Protein AF-A0A2U2HGK3-F1 (afdb_monomer_lite)

Secondary structure (DSSP, 8-state):
------PPPPPPP---------------------------PEEEEE-TTS-EEEESS-TTTTT--SEEEEE-PPPPPPGGG---------TT---PPPPPS--EEEEEEEE-TT--TTS-HHHHHHHHHHHHHHHHHHSSEEEEEEEE-PPPSS-BTTBEEEEE-GGGTT---TT-TT-S-EEEEETTTEEEEE--TT--THHHHHH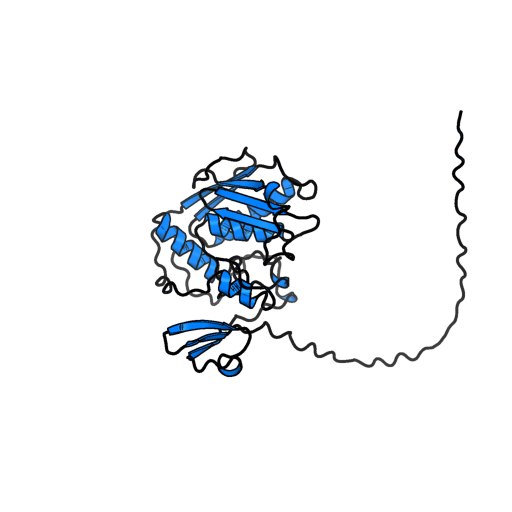HHHHHHTTPPP-TT-TT-TT-TT--GGGTT--PPPHHHHHHHHHHHHHHH------PPPPPS-PPPHHHHHHHH-TTSPPPP-

Organism: NCBI:txid1524097

Foldseek 3Di:
DDDDDDDDDDDDDDDDDDDPDDDDPPPPPPPPPPPPPPPQWKKWFQAPVRDIAIASDFCVVVVGPGDIDTLDDDDDDPPVPPDPDDPDDDDPPDDQWDQFPAAQAAEEAEECPPPDPVQDQVNLLVLLVVLQCQLVVQARHRYHYPYHDHDDQFAASHYAYAYEDAVCQPDDDLLPPPAQWAWAAARTHHIYIGGHPDDPLSSLRSNQNVLRNLVAAAQCSHLLASSHPNPDPVCSVVSHGDPVSRLRSNVSCCVVVVGDIDHPPDPDPPGDDPQSRSCNVCVPGDRDDD

pLDDT: mean 75.27, std 19.52, range [33.97, 98.25]

Radius of gyration: 25.17 Å; chains: 1; bounding box: 46×82×63 Å

Structure (mmCIF, N/CA/C/O backbone):
data_AF-A0A2U2HGK3-F1
#
_entry.id   AF-A0A2U2HGK3-F1
#
loop_
_atom_site.group_PDB
_atom_site.id
_atom_site.type_symbol
_atom_site.label_atom_id
_atom_site.label_alt_id
_atom_site.label_comp_id
_atom_site.label_asym_id
_atom_site.label_entity_id
_atom_site.label_seq_id
_atom_site.pdbx_PDB_ins_code
_atom_site.Cartn_x
_atom_site.Cartn_y
_atom_site.Cartn_z
_atom_site.occupancy
_atom_site.B_iso_or_equiv
_atom_site.auth_seq_id
_atom_site.auth_comp_id
_atom_site.auth_asym_id
_atom_site.auth_atom_id
_atom_site.pdbx_PDB_model_num
ATOM 1 N N . MET A 1 1 ? 16.374 56.191 19.127 1.00 49.19 1 MET A N 1
ATOM 2 C CA . MET A 1 1 ? 16.682 57.109 18.009 1.00 49.19 1 MET A CA 1
ATOM 3 C C . MET A 1 1 ? 17.407 56.316 16.937 1.00 49.19 1 MET A C 1
ATOM 5 O O . MET A 1 1 ? 18.449 55.753 17.231 1.00 49.19 1 MET A O 1
ATOM 9 N N . GLY A 1 2 ? 16.817 56.184 15.751 1.00 43.16 2 GLY A N 1
ATOM 10 C CA . GLY A 1 2 ? 17.372 55.362 14.674 1.00 43.16 2 GLY A CA 1
ATOM 11 C C . GLY A 1 2 ? 16.367 55.171 13.545 1.00 43.16 2 GLY A C 1
ATOM 12 O O . GLY A 1 2 ? 15.879 54.066 13.336 1.00 43.16 2 GLY A O 1
ATOM 13 N N . ASN A 1 3 ? 16.022 56.268 12.866 1.00 43.31 3 ASN A N 1
ATOM 14 C CA . ASN A 1 3 ? 15.174 56.263 11.675 1.00 43.31 3 ASN A CA 1
ATOM 15 C C . ASN A 1 3 ? 15.910 55.568 10.524 1.00 43.31 3 ASN A C 1
ATOM 17 O O . ASN A 1 3 ? 16.976 56.024 10.114 1.00 43.31 3 ASN A O 1
ATOM 21 N N . ARG A 1 4 ? 15.329 54.501 9.965 1.00 54.06 4 ARG A N 1
ATOM 22 C CA . ARG A 1 4 ? 15.720 53.986 8.648 1.00 54.06 4 ARG A CA 1
ATOM 23 C C . ARG A 1 4 ? 14.606 54.286 7.657 1.00 54.06 4 ARG A C 1
ATOM 25 O O . ARG A 1 4 ? 13.522 53.715 7.726 1.00 54.06 4 ARG A O 1
ATOM 32 N N . HIS A 1 5 ? 14.903 55.226 6.766 1.00 47.97 5 HIS A N 1
ATOM 33 C CA . HIS A 1 5 ? 14.120 55.540 5.582 1.00 47.97 5 HIS A CA 1
ATOM 34 C C . HIS A 1 5 ? 14.097 54.332 4.640 1.00 47.97 5 HIS A C 1
ATOM 36 O O . HIS A 1 5 ? 15.148 53.861 4.214 1.00 47.97 5 HIS A O 1
ATOM 42 N N . PHE A 1 6 ? 12.899 53.859 4.302 1.00 54.19 6 PHE A N 1
ATOM 43 C CA . PHE A 1 6 ? 12.672 52.973 3.164 1.00 54.19 6 PHE A CA 1
ATOM 44 C C . PHE A 1 6 ? 12.263 53.834 1.968 1.00 54.19 6 PHE A C 1
ATOM 46 O O . PHE A 1 6 ? 11.203 54.461 1.964 1.00 54.19 6 PHE A O 1
ATOM 53 N N . THR A 1 7 ? 13.134 53.896 0.968 1.00 57.22 7 THR A N 1
ATOM 54 C CA . THR A 1 7 ? 12.870 54.489 -0.341 1.00 57.22 7 THR A CA 1
ATOM 55 C C . THR A 1 7 ? 12.001 53.541 -1.170 1.00 57.22 7 THR A C 1
ATOM 57 O O . THR A 1 7 ? 12.308 52.360 -1.325 1.00 57.22 7 THR A O 1
ATOM 60 N N . ARG A 1 8 ? 10.886 54.065 -1.693 1.00 49.69 8 ARG A N 1
ATOM 61 C CA . ARG A 1 8 ? 10.038 53.402 -2.695 1.00 49.69 8 ARG A CA 1
ATOM 62 C C . ARG A 1 8 ? 10.774 53.332 -4.040 1.00 49.69 8 ARG A C 1
ATOM 64 O O . ARG A 1 8 ? 11.355 54.345 -4.428 1.00 49.69 8 ARG A O 1
ATOM 71 N N . PRO A 1 9 ? 10.692 52.227 -4.796 1.00 58.38 9 PRO A N 1
ATOM 72 C CA . PRO A 1 9 ? 11.023 52.257 -6.213 1.00 58.38 9 PRO A CA 1
ATOM 73 C C . PRO A 1 9 ? 9.863 52.842 -7.036 1.00 58.38 9 PRO A C 1
ATOM 75 O O . PRO A 1 9 ? 8.688 52.580 -6.767 1.00 58.38 9 PRO A O 1
ATOM 78 N N . ASN A 1 10 ? 10.230 53.656 -8.029 1.00 52.69 10 ASN A N 1
ATOM 79 C CA . ASN A 1 10 ? 9.345 54.238 -9.035 1.00 52.69 10 ASN A CA 1
ATOM 80 C C . ASN A 1 10 ? 8.793 53.169 -10.000 1.00 52.69 10 ASN A C 1
ATOM 82 O O . ASN A 1 10 ? 9.473 52.173 -10.259 1.00 52.69 10 ASN A O 1
ATOM 86 N N . PRO A 1 11 ? 7.593 53.392 -10.566 1.00 55.41 11 PRO A N 1
ATOM 87 C CA . PRO A 1 11 ? 7.017 52.541 -11.600 1.00 55.41 11 PRO A CA 1
ATOM 88 C C . PRO A 1 11 ? 7.776 52.727 -12.921 1.00 55.41 11 PRO A C 1
ATOM 90 O O . PRO A 1 11 ? 7.939 53.853 -13.387 1.00 55.41 11 PRO A O 1
ATOM 93 N N . MET A 1 12 ? 8.240 51.629 -13.521 1.00 46.94 12 MET A N 1
ATOM 94 C CA . MET A 1 12 ? 8.720 51.648 -14.902 1.00 46.94 12 MET A CA 1
ATOM 95 C C . MET A 1 12 ? 7.534 51.786 -15.858 1.00 46.94 12 MET A C 1
ATOM 97 O O . MET A 1 12 ? 6.537 51.070 -15.747 1.00 46.94 12 MET A O 1
ATOM 101 N N . GLU A 1 13 ? 7.688 52.746 -16.762 1.00 49.66 13 GLU A N 1
ATOM 102 C CA . GLU A 1 13 ? 6.802 53.113 -17.856 1.00 49.66 13 GLU A CA 1
ATOM 103 C C . GLU A 1 13 ? 6.454 51.924 -18.761 1.00 49.66 13 GLU A C 1
ATOM 105 O O . GLU A 1 13 ? 7.312 51.142 -19.173 1.00 49.66 13 GLU A O 1
ATOM 110 N N . LEU A 1 14 ? 5.166 51.828 -19.098 1.00 45.53 14 LEU A N 1
ATOM 111 C CA . LEU A 1 14 ? 4.659 51.010 -20.191 1.00 45.53 14 LEU A CA 1
ATOM 112 C C . LEU A 1 14 ? 4.859 51.786 -21.500 1.00 45.53 14 LEU A C 1
ATOM 114 O O . LEU A 1 14 ? 4.106 52.714 -21.795 1.00 45.53 14 LEU A O 1
ATOM 118 N N . SER A 1 15 ? 5.842 51.382 -22.298 1.00 47.03 15 SER A N 1
ATOM 119 C CA . SER A 1 15 ? 5.978 51.831 -23.684 1.00 47.03 15 SER A CA 1
ATOM 120 C C . SER A 1 15 ? 5.118 50.952 -24.591 1.00 47.03 15 SER A C 1
ATOM 122 O O . SER A 1 15 ? 5.433 49.792 -24.854 1.00 47.03 15 SER A O 1
ATOM 124 N N . THR A 1 16 ? 4.008 51.514 -25.057 1.00 49.31 16 THR A N 1
ATOM 125 C CA . THR A 1 16 ? 3.200 51.023 -26.176 1.00 49.31 16 THR A CA 1
ATOM 126 C C . THR A 1 16 ? 3.888 51.343 -27.499 1.00 49.31 16 THR A C 1
ATOM 128 O O . THR A 1 16 ? 3.901 52.498 -27.911 1.00 49.31 16 THR A O 1
ATOM 131 N N . GLU A 1 17 ? 4.381 50.324 -28.197 1.00 51.44 17 GLU A N 1
ATOM 132 C CA . GLU A 1 17 ? 4.733 50.404 -29.618 1.00 51.44 17 GLU A CA 1
ATOM 133 C C . GLU A 1 17 ? 3.925 49.336 -30.367 1.00 51.44 17 GLU A C 1
ATOM 135 O O . GLU A 1 17 ? 4.184 48.133 -30.281 1.00 51.44 17 GLU A O 1
ATOM 140 N N . LEU A 1 18 ? 2.887 49.802 -31.070 1.00 49.62 18 LEU A N 1
ATOM 141 C CA . LEU A 1 18 ? 2.198 49.056 -32.115 1.00 49.62 18 LEU A CA 1
ATOM 142 C C . LEU A 1 18 ? 3.154 48.895 -33.301 1.00 49.62 18 LEU A C 1
ATOM 144 O O . LEU A 1 18 ? 3.484 49.874 -33.965 1.00 49.62 18 LEU A O 1
ATOM 148 N N . SER A 1 19 ? 3.508 47.658 -33.640 1.00 46.41 19 SER A N 1
ATOM 149 C CA . SER A 1 19 ? 4.052 47.340 -34.960 1.00 46.41 19 SER A CA 1
ATOM 150 C C . SER A 1 19 ? 3.212 46.252 -35.615 1.00 46.41 19 SER A C 1
ATOM 152 O O . SER A 1 19 ? 3.277 45.068 -35.279 1.00 46.41 19 SER A O 1
ATOM 154 N N . SER A 1 20 ? 2.378 46.701 -36.549 1.00 52.41 20 SER A N 1
ATOM 155 C CA . SER A 1 20 ? 1.578 45.893 -37.460 1.00 52.41 20 SER A CA 1
ATOM 156 C C . SER A 1 20 ? 2.494 45.203 -38.472 1.00 52.41 20 SER A C 1
ATOM 158 O O . SER A 1 20 ? 2.757 45.721 -39.553 1.00 52.41 20 SER A O 1
ATOM 160 N N . GLY A 1 21 ? 2.995 44.024 -38.108 1.00 42.72 21 GLY A N 1
ATOM 161 C CA . GLY A 1 21 ? 3.740 43.132 -38.992 1.00 42.72 21 GLY A CA 1
ATOM 162 C C . GLY A 1 21 ? 2.887 41.933 -39.389 1.00 42.72 21 GLY A C 1
ATOM 163 O O . GLY A 1 21 ? 2.780 40.968 -38.637 1.00 42.72 21 GLY A O 1
ATOM 164 N N . LEU A 1 22 ? 2.294 41.995 -40.580 1.00 50.34 22 LEU A N 1
ATOM 165 C CA . LEU A 1 22 ? 1.589 40.896 -41.234 1.00 50.34 22 LEU A CA 1
ATOM 166 C C . LEU A 1 22 ? 2.555 39.703 -41.402 1.00 50.34 22 LEU A C 1
ATOM 168 O O . LEU A 1 22 ? 3.387 39.689 -42.308 1.00 50.34 22 LEU A O 1
ATOM 172 N N . ARG A 1 23 ? 2.490 38.708 -40.511 1.00 43.91 23 ARG A N 1
ATOM 173 C CA . ARG A 1 23 ? 3.210 37.436 -40.665 1.00 43.91 23 ARG A CA 1
ATOM 174 C C . ARG A 1 23 ? 2.236 36.377 -41.159 1.00 43.91 23 ARG A C 1
ATOM 176 O O . ARG A 1 23 ? 1.338 35.961 -40.434 1.00 43.91 23 ARG A O 1
ATOM 183 N N . LEU A 1 24 ? 2.445 35.942 -42.401 1.00 43.19 24 LEU A N 1
ATOM 184 C CA . LEU A 1 24 ? 1.905 34.698 -42.937 1.00 43.19 24 LEU A CA 1
ATOM 185 C C . LEU A 1 24 ? 2.354 33.554 -42.011 1.00 43.19 24 LEU A C 1
ATOM 187 O O . LEU A 1 24 ? 3.511 33.136 -42.044 1.00 43.19 24 LEU A O 1
ATOM 191 N N . VAL A 1 25 ? 1.461 33.067 -41.151 1.00 44.22 25 VAL A N 1
ATOM 192 C CA . VAL A 1 25 ? 1.688 31.827 -40.405 1.00 44.22 25 VAL A CA 1
ATOM 193 C C . VAL A 1 25 ? 1.257 30.691 -41.319 1.00 44.22 25 VAL A C 1
ATOM 195 O O . VAL A 1 25 ? 0.076 30.364 -41.421 1.00 44.22 25 VAL A O 1
ATOM 198 N N . ALA A 1 26 ? 2.223 30.104 -42.020 1.00 47.34 26 ALA A N 1
ATOM 199 C CA . ALA A 1 26 ? 2.042 28.794 -42.619 1.00 47.34 26 ALA A CA 1
ATOM 200 C C . ALA A 1 26 ? 1.801 27.798 -41.476 1.00 47.34 26 ALA A C 1
ATOM 202 O O . ALA A 1 26 ? 2.727 27.448 -40.742 1.00 47.34 26 ALA A O 1
ATOM 203 N N . LEU A 1 27 ? 0.545 27.375 -41.301 1.00 43.25 27 LEU A N 1
ATOM 204 C CA . LEU A 1 27 ? 0.172 26.246 -40.453 1.00 43.25 27 LEU A CA 1
ATOM 205 C C . LEU A 1 27 ? 0.793 24.977 -41.059 1.00 43.25 27 LEU A C 1
ATOM 207 O O . LEU A 1 27 ? 0.168 24.236 -41.812 1.00 43.25 27 LEU A O 1
ATOM 211 N N . SER A 1 28 ? 2.061 24.736 -40.743 1.00 48.88 28 SER A N 1
ATOM 212 C CA . SER A 1 28 ? 2.642 23.407 -40.859 1.00 48.88 28 SER A CA 1
ATOM 213 C C . SER A 1 28 ? 2.035 22.592 -39.728 1.00 48.88 28 SER A C 1
ATOM 215 O O . SER A 1 28 ? 2.474 22.683 -38.582 1.00 48.88 28 SER A O 1
ATOM 217 N N . ALA A 1 29 ? 0.971 21.850 -40.033 1.00 46.53 29 ALA A N 1
ATOM 218 C CA . ALA A 1 29 ? 0.470 20.796 -39.168 1.00 46.53 29 ALA A CA 1
ATOM 219 C C . ALA A 1 29 ? 1.562 19.720 -39.072 1.00 46.53 29 ALA A C 1
ATOM 221 O O . ALA A 1 29 ? 1.576 18.748 -39.823 1.00 46.53 29 ALA A O 1
ATOM 222 N N . ALA A 1 30 ? 2.528 19.936 -38.178 1.00 44.56 30 ALA A N 1
ATOM 223 C CA . ALA A 1 30 ? 3.436 18.900 -37.738 1.00 44.56 30 ALA A CA 1
ATOM 224 C C . ALA A 1 30 ? 2.574 17.876 -37.002 1.00 44.56 30 ALA A C 1
ATOM 226 O O . ALA A 1 30 ? 2.217 18.051 -35.837 1.00 44.56 30 ALA A O 1
ATOM 227 N N . LEU A 1 31 ? 2.183 16.832 -37.728 1.00 41.91 31 LEU A N 1
ATOM 228 C CA . LEU A 1 31 ? 1.649 15.613 -37.160 1.00 41.91 31 LEU A CA 1
ATOM 229 C C . LEU A 1 31 ? 2.779 15.009 -36.317 1.00 41.91 31 LEU A C 1
ATOM 231 O O . LEU A 1 31 ? 3.572 14.200 -36.793 1.00 41.91 31 LEU A O 1
ATOM 235 N N . VAL A 1 32 ? 2.901 15.468 -35.072 1.00 42.47 32 VAL A N 1
ATOM 236 C CA . VAL A 1 32 ? 3.703 14.799 -34.056 1.00 42.47 32 VAL A CA 1
ATOM 237 C C . VAL A 1 32 ? 2.971 13.495 -33.792 1.00 42.47 32 VAL A C 1
ATOM 239 O O . VAL A 1 32 ? 2.048 13.425 -32.981 1.00 42.47 32 VAL A O 1
ATOM 242 N N . ILE A 1 33 ? 3.348 12.462 -34.543 1.00 40.12 33 ILE A N 1
ATOM 243 C CA . ILE A 1 33 ? 3.089 11.082 -34.169 1.00 40.12 33 ILE A CA 1
ATOM 244 C C . ILE A 1 33 ? 3.897 10.894 -32.889 1.00 40.12 33 ILE A C 1
ATOM 246 O O . ILE A 1 33 ? 5.073 10.538 -32.919 1.00 40.12 33 ILE A O 1
ATOM 250 N N . ALA A 1 34 ? 3.288 11.234 -31.754 1.00 36.16 34 ALA A N 1
ATOM 251 C CA . ALA A 1 34 ? 3.759 10.779 -30.468 1.00 36.16 34 ALA A CA 1
ATOM 252 C C . ALA A 1 34 ? 3.679 9.258 -30.550 1.00 36.16 34 ALA A C 1
ATOM 254 O O . ALA A 1 34 ? 2.593 8.682 -30.462 1.00 36.16 34 ALA A O 1
ATOM 255 N N . ALA A 1 35 ? 4.819 8.618 -30.825 1.00 37.72 35 ALA A N 1
ATOM 256 C CA . ALA A 1 35 ? 4.943 7.189 -30.641 1.00 37.72 35 ALA A CA 1
ATOM 257 C C . ALA A 1 35 ? 4.451 6.933 -29.211 1.00 37.72 35 ALA A C 1
ATOM 259 O O . ALA A 1 35 ? 4.980 7.567 -28.290 1.00 37.72 35 ALA A O 1
ATOM 260 N N . PRO A 1 36 ? 3.393 6.127 -29.012 1.00 41.00 36 PRO A N 1
ATOM 261 C CA . PRO A 1 36 ? 2.961 5.789 -27.671 1.00 41.00 36 PRO A CA 1
ATOM 262 C C . PRO A 1 36 ? 4.198 5.233 -26.982 1.00 41.00 36 PRO A C 1
ATOM 264 O O . PRO A 1 36 ? 4.763 4.249 -27.458 1.00 41.00 36 PRO A O 1
ATOM 267 N N . GLY A 1 37 ? 4.679 5.937 -25.952 1.00 37.66 37 GLY A N 1
ATOM 268 C CA . GLY A 1 37 ? 5.843 5.510 -25.192 1.00 37.66 37 GLY A CA 1
ATOM 269 C C . GLY A 1 37 ? 5.598 4.062 -24.817 1.00 37.66 37 GLY A C 1
ATOM 270 O O . GLY A 1 37 ? 4.612 3.773 -24.135 1.00 37.66 37 GLY A O 1
ATOM 271 N N . ALA A 1 38 ? 6.400 3.158 -25.382 1.00 47.22 38 ALA A N 1
ATOM 272 C CA . ALA A 1 38 ? 6.235 1.737 -25.169 1.00 47.22 38 ALA A CA 1
ATOM 273 C C . ALA A 1 38 ? 6.319 1.531 -23.660 1.00 47.22 38 ALA A C 1
ATOM 275 O O . ALA A 1 38 ? 7.372 1.751 -23.062 1.00 47.22 38 ALA A O 1
ATOM 276 N N . ALA A 1 39 ? 5.186 1.213 -23.030 1.00 53.41 39 ALA A N 1
ATOM 277 C CA . ALA A 1 39 ? 5.172 0.813 -21.638 1.00 53.41 39 ALA A CA 1
ATOM 278 C C . ALA A 1 39 ? 6.142 -0.364 -21.552 1.00 53.41 39 ALA A C 1
ATOM 280 O O . ALA A 1 39 ? 5.865 -1.401 -22.147 1.00 53.41 39 ALA A O 1
ATOM 281 N N . GLY A 1 40 ? 7.313 -0.142 -20.943 1.00 59.62 40 GLY A N 1
ATOM 282 C CA . GLY A 1 40 ? 8.440 -1.063 -21.068 1.00 59.62 40 GLY A CA 1
ATOM 283 C C . GLY A 1 40 ? 8.003 -2.480 -20.719 1.00 59.62 40 GLY A C 1
ATOM 284 O O . GLY A 1 40 ? 7.585 -2.728 -19.582 1.00 59.62 40 GLY A O 1
ATOM 285 N N . GLU A 1 41 ? 8.043 -3.370 -21.711 1.00 70.00 41 GLU A N 1
ATOM 286 C CA . GLU A 1 41 ? 7.726 -4.781 -21.533 1.00 70.00 41 GLU A CA 1
ATOM 287 C C . GLU A 1 41 ? 8.751 -5.389 -20.574 1.00 70.00 41 GLU A C 1
ATOM 289 O O . GLU A 1 41 ? 9.956 -5.156 -20.697 1.00 70.00 41 GLU A O 1
ATOM 294 N N . LEU A 1 42 ? 8.262 -6.137 -19.585 1.00 76.12 42 LEU A N 1
ATOM 295 C CA . LEU A 1 42 ? 9.107 -6.862 -18.649 1.00 76.12 42 LEU A CA 1
ATOM 296 C C . LEU A 1 42 ? 9.133 -8.326 -19.076 1.00 76.12 42 LEU A C 1
ATOM 298 O O . LEU A 1 42 ? 8.098 -8.992 -19.160 1.00 76.12 42 LEU A O 1
ATOM 302 N N . PHE A 1 43 ? 10.326 -8.833 -19.332 1.00 79.44 43 PHE A N 1
ATOM 303 C CA . PHE A 1 43 ? 10.562 -10.204 -19.747 1.00 79.44 43 PHE A CA 1
ATOM 304 C C . PHE A 1 43 ? 10.995 -11.024 -18.544 1.00 79.44 43 PHE A C 1
ATOM 306 O O . PHE A 1 43 ? 11.909 -10.642 -17.812 1.00 79.44 43 PHE A O 1
ATOM 313 N N . ARG A 1 44 ? 10.342 -12.169 -18.344 1.00 82.31 44 ARG A N 1
ATOM 314 C CA . ARG A 1 44 ? 10.760 -13.187 -17.383 1.00 82.31 44 ARG A CA 1
ATOM 315 C C . ARG A 1 44 ? 11.514 -14.279 -18.130 1.00 82.31 44 ARG A C 1
ATOM 317 O O . ARG A 1 44 ? 10.933 -14.964 -18.970 1.00 82.31 44 ARG A O 1
ATOM 324 N N . CYS A 1 45 ? 12.781 -14.453 -17.787 1.00 82.62 45 CYS A N 1
ATOM 325 C CA . CYS A 1 45 ? 13.684 -15.428 -18.382 1.00 82.62 45 CYS A CA 1
ATOM 326 C C . CYS A 1 45 ? 13.923 -16.566 -17.401 1.00 82.62 45 CYS A C 1
ATOM 328 O O . CYS A 1 45 ? 14.329 -16.324 -16.268 1.00 82.62 45 CYS A O 1
ATOM 330 N N . VAL A 1 46 ? 13.669 -17.803 -17.822 1.00 82.25 46 VAL A N 1
ATOM 331 C CA . VAL A 1 46 ? 13.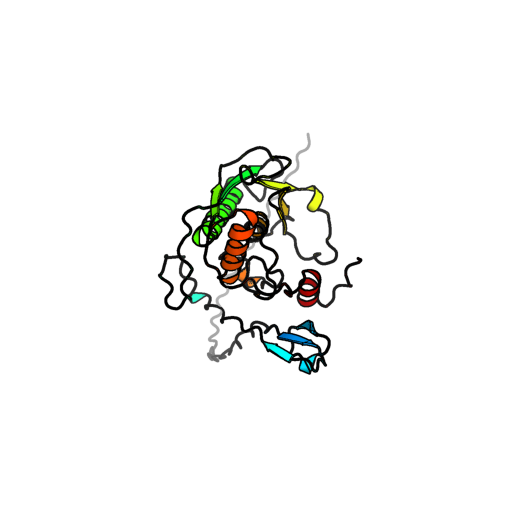972 -19.001 -17.029 1.00 82.25 46 VAL A CA 1
ATOM 332 C C . VAL A 1 46 ? 15.176 -19.702 -17.640 1.00 82.25 46 VAL A C 1
ATOM 334 O O . VAL A 1 46 ? 15.056 -20.306 -18.707 1.00 82.25 46 VAL A O 1
ATOM 337 N N . GLU A 1 47 ? 16.322 -19.606 -16.976 1.00 81.81 47 GLU A N 1
ATOM 338 C CA . GLU A 1 47 ? 17.563 -20.289 -17.346 1.00 81.81 47 GLU A CA 1
ATOM 339 C C . GLU A 1 47 ? 17.412 -21.824 -17.228 1.00 81.81 47 GLU A C 1
ATOM 341 O O . GLU A 1 47 ? 16.462 -22.340 -16.630 1.00 81.81 47 GLU A O 1
ATOM 346 N N . ALA A 1 48 ? 18.338 -22.581 -17.829 1.00 80.31 48 ALA A N 1
ATOM 347 C CA . ALA A 1 48 ? 18.261 -24.046 -17.898 1.00 80.31 48 ALA A CA 1
ATOM 348 C C . ALA A 1 48 ? 18.340 -24.740 -16.521 1.00 80.31 48 ALA A C 1
ATOM 350 O O . ALA A 1 48 ? 17.783 -25.821 -16.344 1.00 80.31 48 ALA A O 1
ATOM 351 N N . ASP A 1 49 ? 18.980 -24.103 -15.539 1.00 78.88 49 ASP A N 1
ATOM 352 C CA . ASP A 1 49 ? 19.045 -24.538 -14.136 1.00 78.88 49 ASP A CA 1
ATOM 353 C C . ASP A 1 49 ? 17.763 -24.204 -13.339 1.00 78.88 49 ASP A C 1
ATOM 355 O O . ASP A 1 49 ? 17.641 -24.508 -12.150 1.00 78.88 49 ASP A O 1
ATOM 359 N N . GLY A 1 50 ? 16.778 -23.577 -13.991 1.00 75.12 50 GLY A N 1
ATOM 360 C CA . GLY A 1 50 ? 15.526 -23.140 -13.390 1.00 75.12 50 GLY A CA 1
ATOM 361 C C . GLY A 1 50 ? 15.620 -21.814 -12.633 1.00 75.12 50 GLY A C 1
ATOM 362 O O . GLY A 1 50 ? 14.635 -21.435 -11.983 1.00 75.12 50 GLY A O 1
ATOM 363 N N . LYS A 1 51 ? 16.756 -21.110 -12.695 1.00 77.88 51 LYS A N 1
ATOM 364 C CA . LYS A 1 51 ? 16.904 -19.741 -12.198 1.00 77.88 51 LYS A CA 1
ATOM 365 C C . LYS A 1 51 ? 16.056 -18.793 -13.039 1.00 77.88 51 LYS A C 1
ATOM 367 O O . LYS A 1 51 ? 15.928 -18.944 -14.251 1.00 77.88 51 LYS A O 1
ATOM 372 N N . VAL A 1 52 ? 15.432 -17.827 -12.374 1.00 77.06 52 VAL A N 1
ATOM 373 C CA . VAL A 1 52 ? 14.559 -16.840 -13.012 1.00 77.06 52 VAL A CA 1
ATOM 374 C C . VAL A 1 52 ? 15.250 -15.488 -12.951 1.00 77.06 52 VAL A C 1
ATOM 376 O O . VAL A 1 52 ? 15.675 -15.080 -11.876 1.00 77.06 52 VAL A O 1
ATOM 379 N N . THR A 1 53 ? 15.345 -14.792 -14.078 1.00 78.44 53 THR A N 1
ATOM 380 C CA . THR A 1 53 ? 15.782 -13.392 -14.143 1.00 78.44 53 THR A CA 1
ATOM 381 C C . THR A 1 53 ? 14.712 -12.552 -14.826 1.00 78.44 53 THR A C 1
ATOM 383 O O . THR A 1 53 ? 13.955 -13.057 -15.656 1.00 78.44 53 THR A O 1
ATOM 386 N N . TYR A 1 54 ? 14.662 -11.263 -14.510 1.00 79.75 54 TYR A N 1
ATOM 387 C CA . TYR A 1 54 ? 13.720 -10.324 -15.113 1.00 79.75 54 TYR A CA 1
ATOM 388 C C . TYR A 1 54 ? 14.482 -9.188 -15.793 1.00 79.75 54 TYR A C 1
ATOM 390 O O . TYR A 1 54 ? 15.524 -8.765 -15.294 1.00 79.75 54 TYR A O 1
ATOM 398 N N . SER A 1 55 ? 13.985 -8.718 -16.934 1.00 77.56 55 SER A N 1
ATOM 399 C CA . SER A 1 55 ? 14.670 -7.715 -17.752 1.00 77.56 55 SER A CA 1
ATOM 400 C C . SER A 1 55 ? 13.690 -6.849 -18.532 1.00 77.56 55 SER A C 1
ATOM 402 O O . SER A 1 55 ? 12.631 -7.320 -18.932 1.00 77.56 55 SER A O 1
ATOM 404 N N . ASN A 1 56 ? 14.070 -5.598 -18.798 1.00 76.69 56 ASN A N 1
ATOM 405 C CA . ASN A 1 56 ? 13.351 -4.699 -19.713 1.00 76.69 56 ASN A CA 1
ATOM 406 C C . ASN A 1 56 ? 13.726 -4.949 -21.191 1.00 76.69 56 ASN A C 1
ATOM 408 O O . ASN A 1 56 ? 13.426 -4.147 -22.072 1.00 76.69 56 ASN A O 1
ATOM 412 N N . SER A 1 57 ? 14.457 -6.026 -21.468 1.00 79.75 57 SER A N 1
ATOM 413 C CA . SER A 1 57 ? 14.840 -6.488 -22.801 1.00 79.75 57 SER A CA 1
ATOM 414 C C . SER A 1 57 ? 14.602 -7.990 -22.895 1.00 79.75 57 SER A C 1
ATOM 416 O O . SER A 1 57 ? 14.636 -8.679 -21.871 1.00 79.75 57 SER A O 1
ATOM 418 N N . THR A 1 58 ? 14.377 -8.495 -24.108 1.00 83.56 58 THR A N 1
ATOM 419 C CA . THR A 1 58 ? 14.157 -9.928 -24.351 1.00 83.56 58 THR A CA 1
ATOM 420 C C . THR A 1 58 ? 15.286 -10.768 -23.754 1.00 83.56 58 THR A C 1
ATOM 422 O O . THR A 1 58 ? 16.436 -10.327 -23.652 1.00 83.56 58 THR A O 1
ATOM 425 N N . CYS A 1 59 ? 14.975 -12.002 -23.371 1.00 83.88 59 CYS A N 1
ATOM 426 C CA . CYS A 1 59 ? 15.939 -12.945 -22.816 1.00 83.88 59 CYS A CA 1
ATOM 427 C C . CYS A 1 59 ? 17.106 -13.160 -23.779 1.00 83.88 59 CYS A C 1
ATOM 429 O O . CYS A 1 59 ? 18.261 -13.166 -23.359 1.00 83.88 59 CYS A O 1
ATOM 431 N N . SER A 1 60 ? 16.820 -13.214 -25.082 1.00 82.31 60 SER A N 1
ATOM 432 C CA . SER A 1 60 ? 17.848 -13.307 -26.118 1.00 82.31 60 SER A CA 1
ATOM 433 C C . SER A 1 60 ? 18.757 -12.074 -26.170 1.00 82.31 60 SER A C 1
ATOM 435 O O . SER A 1 60 ? 19.964 -12.229 -26.337 1.00 82.31 60 SER A O 1
ATOM 437 N N . ALA A 1 61 ? 18.219 -10.862 -25.987 1.00 82.44 61 ALA A N 1
ATOM 438 C CA . ALA A 1 61 ? 19.005 -9.625 -26.026 1.00 82.44 61 ALA A CA 1
ATOM 439 C C . ALA A 1 61 ? 19.992 -9.500 -24.854 1.00 82.44 61 ALA A C 1
ATOM 441 O O . ALA A 1 61 ? 21.045 -8.888 -25.006 1.00 82.44 61 ALA A O 1
ATOM 442 N N . ILE A 1 62 ? 19.686 -10.113 -23.708 1.00 76.69 62 ILE A N 1
ATOM 443 C CA . ILE A 1 62 ? 20.588 -10.165 -22.545 1.00 76.69 62 ILE A CA 1
ATOM 444 C C . ILE A 1 62 ? 21.467 -11.426 -22.517 1.00 76.69 62 ILE A C 1
ATOM 446 O O . ILE A 1 62 ? 22.081 -11.724 -21.496 1.00 76.69 62 ILE A O 1
ATOM 450 N N . GLY A 1 63 ? 21.520 -12.188 -23.616 1.00 77.00 63 GLY A N 1
ATOM 451 C CA . GLY A 1 63 ? 22.341 -13.398 -23.729 1.00 77.00 63 GLY A CA 1
ATOM 452 C C . GLY A 1 63 ? 21.805 -14.620 -22.973 1.00 77.00 63 GLY A C 1
ATOM 453 O O . GLY A 1 63 ? 22.511 -15.618 -22.851 1.00 77.00 63 GLY A O 1
ATOM 454 N N . ASN A 1 64 ? 20.560 -14.582 -22.491 1.00 74.31 64 ASN A N 1
ATOM 455 C CA . ASN A 1 64 ? 19.913 -15.718 -21.845 1.00 74.31 64 ASN A CA 1
ATOM 456 C C . ASN A 1 64 ? 19.233 -16.621 -22.884 1.00 74.31 64 ASN A C 1
ATOM 458 O O . ASN A 1 64 ? 18.225 -16.255 -23.486 1.00 74.31 64 ASN A O 1
ATOM 462 N N . ALA A 1 65 ? 19.719 -17.858 -23.018 1.00 69.44 65 ALA A N 1
ATOM 463 C CA . ALA A 1 65 ? 19.101 -18.906 -23.845 1.00 69.44 65 ALA A CA 1
ATOM 464 C C . ALA A 1 65 ? 17.874 -19.580 -23.182 1.00 69.44 65 ALA A C 1
ATOM 466 O O . ALA A 1 65 ? 17.459 -20.671 -23.575 1.00 69.44 65 ALA A O 1
ATOM 467 N N . GLY A 1 66 ? 17.332 -18.971 -22.126 1.00 70.12 66 GLY A N 1
ATOM 468 C CA . GLY A 1 66 ? 16.252 -19.525 -21.317 1.00 70.12 66 GLY A CA 1
ATOM 469 C C . GLY A 1 66 ? 14.871 -19.455 -21.973 1.00 70.12 66 GLY A C 1
ATOM 470 O O . GLY A 1 66 ? 14.680 -18.825 -23.011 1.00 70.12 66 GLY A O 1
ATOM 471 N N . LYS A 1 67 ? 13.870 -20.068 -21.326 1.00 72.44 67 LYS A N 1
ATOM 472 C CA . LYS A 1 67 ? 12.465 -19.873 -21.717 1.00 72.44 67 LYS A CA 1
ATOM 473 C C . LYS A 1 67 ? 12.061 -18.434 -21.414 1.00 72.44 67 LYS A C 1
ATOM 475 O O . LYS A 1 67 ? 12.135 -18.004 -20.262 1.00 72.44 67 LYS A O 1
ATOM 480 N N . GLU A 1 68 ? 11.616 -17.725 -22.441 1.00 79.50 68 GLU A N 1
ATOM 481 C CA . GLU A 1 68 ? 11.082 -16.375 -22.336 1.00 79.50 68 GLU A CA 1
ATOM 482 C C . GLU A 1 68 ? 9.568 -16.417 -22.135 1.00 79.50 68 GLU A C 1
ATOM 484 O O . GLU A 1 68 ? 8.841 -17.131 -22.827 1.00 79.50 68 GLU A O 1
ATOM 489 N N . SER A 1 69 ? 9.088 -15.623 -21.188 1.00 70.12 69 SER A N 1
ATOM 490 C CA . SER A 1 69 ? 7.683 -15.250 -21.104 1.00 70.12 69 SER A CA 1
ATOM 491 C C . SER A 1 69 ? 7.607 -13.739 -20.953 1.00 70.12 69 SER A C 1
ATOM 493 O O . SER A 1 69 ? 8.037 -13.207 -19.925 1.00 70.12 69 SER A O 1
ATOM 495 N N . ALA A 1 70 ? 7.074 -13.059 -21.969 1.00 64.69 70 ALA A N 1
ATOM 496 C CA . ALA A 1 70 ? 6.693 -11.662 -21.845 1.00 64.69 70 ALA A CA 1
ATOM 497 C C . ALA A 1 70 ? 5.594 -11.563 -20.784 1.00 64.69 70 ALA A C 1
ATOM 499 O O . ALA A 1 70 ? 4.577 -12.264 -20.855 1.00 64.69 70 ALA A O 1
ATOM 500 N N . ILE A 1 71 ? 5.802 -10.718 -19.778 1.00 63.75 71 ILE A N 1
ATOM 501 C CA . ILE A 1 71 ? 4.755 -10.413 -18.815 1.00 63.75 71 ILE A CA 1
ATOM 502 C C . ILE A 1 71 ? 3.847 -9.400 -19.503 1.00 63.75 71 ILE A C 1
ATOM 504 O O . ILE A 1 71 ? 4.092 -8.197 -19.480 1.00 63.75 71 ILE A O 1
ATOM 508 N N . ALA A 1 72 ? 2.836 -9.916 -20.204 1.00 49.00 72 ALA A N 1
ATOM 509 C CA . ALA A 1 72 ? 1.874 -9.092 -20.912 1.00 49.00 72 ALA A CA 1
ATOM 510 C C . ALA A 1 72 ? 1.085 -8.255 -19.901 1.00 49.00 72 ALA A C 1
ATOM 512 O O . ALA A 1 72 ? 0.262 -8.768 -19.138 1.00 49.00 72 ALA A O 1
ATOM 513 N N . TYR A 1 73 ? 1.332 -6.951 -19.913 1.00 51.31 73 TYR A N 1
ATOM 514 C CA . TYR A 1 73 ? 0.523 -5.997 -19.177 1.00 51.31 73 TYR A CA 1
ATOM 515 C C . TYR A 1 73 ? -0.717 -5.673 -20.012 1.00 51.31 73 TYR A C 1
ATOM 517 O O . TYR A 1 73 ? -0.578 -5.381 -21.203 1.00 51.31 73 TYR A O 1
ATOM 525 N N . PRO A 1 74 ? -1.935 -5.660 -19.437 1.00 45.78 74 PRO A N 1
ATOM 526 C CA . PRO A 1 74 ? -3.054 -5.040 -20.139 1.00 45.78 74 PRO A CA 1
ATOM 527 C C . PRO A 1 74 ? -2.639 -3.608 -20.501 1.00 45.78 74 PRO A C 1
ATOM 529 O O . PRO A 1 74 ? -1.965 -2.974 -19.702 1.00 45.78 74 PRO A O 1
ATOM 532 N N . ALA A 1 75 ? -2.981 -3.064 -21.670 1.00 40.97 75 ALA A N 1
ATOM 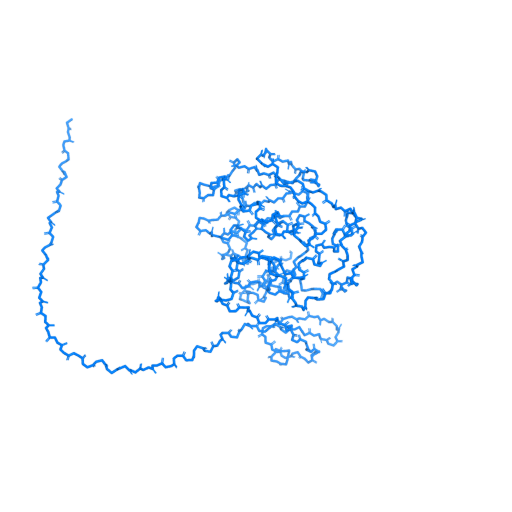533 C CA . ALA A 1 75 ? -2.648 -1.671 -21.988 1.00 40.97 75 ALA A CA 1
ATOM 534 C C . ALA A 1 75 ? -3.268 -0.713 -20.955 1.00 40.97 75 ALA A C 1
ATOM 536 O O . ALA A 1 75 ? -4.253 -1.033 -20.281 1.00 40.97 75 ALA A O 1
ATOM 537 N N . ALA A 1 76 ? -2.630 0.433 -20.747 1.00 38.53 76 ALA A N 1
ATOM 538 C CA . ALA A 1 76 ? -3.134 1.456 -19.846 1.00 38.53 76 ALA A CA 1
ATOM 539 C C . ALA A 1 76 ? -4.448 1.981 -20.424 1.00 38.53 76 ALA A C 1
ATOM 541 O O . ALA A 1 76 ? -4.461 2.289 -21.619 1.00 38.53 76 ALA A O 1
ATOM 542 N N . PRO A 1 77 ? -5.545 2.109 -19.654 1.00 39.22 77 PRO A N 1
ATOM 543 C CA . PRO A 1 77 ? -6.651 2.906 -20.153 1.00 39.22 77 PRO A CA 1
ATOM 544 C C . PRO A 1 77 ? -6.109 4.321 -20.428 1.00 39.22 77 PRO A C 1
ATOM 546 O O . PRO A 1 77 ? -5.377 4.856 -19.587 1.00 39.22 77 PRO A O 1
ATOM 549 N N . PRO A 1 78 ? -6.399 4.916 -21.599 1.00 37.25 78 PRO A N 1
ATOM 550 C CA . PRO A 1 78 ? -5.907 6.247 -21.928 1.00 37.25 78 PRO A CA 1
ATOM 551 C C . PRO A 1 78 ? -6.352 7.257 -20.853 1.00 37.25 78 PRO A C 1
ATOM 553 O O . PRO A 1 78 ? -7.406 7.062 -20.243 1.00 37.25 78 PRO A O 1
ATOM 556 N N . PRO A 1 79 ? -5.603 8.351 -20.613 1.00 44.22 79 PRO A N 1
ATOM 557 C CA . PRO A 1 79 ? -5.931 9.339 -19.578 1.00 44.22 79 PRO A CA 1
ATOM 558 C C . PRO A 1 79 ? -7.365 9.882 -19.679 1.00 44.22 79 PRO A C 1
ATOM 560 O O . PRO A 1 79 ? -8.004 10.138 -18.665 1.00 44.22 79 PRO A O 1
ATOM 563 N N . SER A 1 80 ? -7.906 9.978 -20.897 1.00 40.12 80 SER A N 1
ATOM 564 C CA . SER A 1 80 ? -9.285 10.394 -21.187 1.00 40.12 80 SER A CA 1
ATOM 565 C C . SER A 1 80 ? -10.361 9.361 -20.814 1.00 40.12 80 SER A C 1
ATOM 567 O O . SER A 1 80 ? -11.538 9.706 -20.747 1.00 40.12 80 SER A O 1
ATOM 569 N N . ALA A 1 81 ? -9.981 8.111 -20.535 1.00 41.25 81 ALA A N 1
ATOM 570 C CA . ALA A 1 81 ? -10.861 7.066 -20.015 1.00 41.25 81 ALA A CA 1
ATOM 571 C C . ALA A 1 81 ? -10.875 6.999 -18.475 1.00 41.25 81 ALA A C 1
ATOM 573 O O . ALA A 1 81 ? -11.657 6.226 -17.915 1.00 41.25 81 ALA A O 1
ATOM 574 N N . ARG A 1 82 ? -10.077 7.826 -17.773 1.00 45.41 82 ARG A N 1
ATOM 575 C CA . ARG A 1 82 ? -10.196 8.040 -16.319 1.00 45.41 82 ARG A CA 1
ATOM 576 C C . ARG A 1 82 ? -11.461 8.860 -16.029 1.00 45.41 82 ARG A C 1
ATOM 578 O O . ARG A 1 82 ? -11.395 10.027 -15.656 1.00 45.41 82 ARG A O 1
ATOM 585 N N . ARG A 1 83 ? -12.643 8.268 -16.237 1.00 35.97 83 ARG A N 1
ATOM 586 C CA . ARG A 1 83 ? -13.884 8.827 -15.681 1.00 35.97 83 ARG A CA 1
ATOM 587 C C . ARG A 1 83 ? -13.756 8.829 -14.152 1.00 35.97 83 ARG A C 1
ATOM 589 O O . ARG A 1 83 ? -13.186 7.879 -13.608 1.00 35.97 83 ARG A O 1
ATOM 596 N N . PRO A 1 84 ? -14.290 9.845 -13.449 1.00 38.41 84 PRO A N 1
ATOM 597 C CA . PRO A 1 84 ? -14.446 9.766 -12.001 1.00 38.41 84 PRO A CA 1
ATOM 598 C C . PRO A 1 84 ? -15.181 8.467 -11.684 1.00 38.41 84 PRO A C 1
ATOM 600 O O . PRO A 1 84 ? -16.133 8.135 -12.394 1.00 38.41 84 PRO A O 1
ATOM 603 N N . ALA A 1 85 ? -14.688 7.728 -10.686 1.00 39.69 85 ALA A N 1
ATOM 604 C CA . ALA A 1 85 ? -15.145 6.397 -10.299 1.00 39.69 85 ALA A CA 1
ATOM 605 C C . ALA A 1 85 ? -16.662 6.374 -10.058 1.00 39.69 85 ALA A C 1
ATOM 607 O O . ALA A 1 85 ? -17.158 6.495 -8.944 1.00 39.69 85 ALA A O 1
ATOM 608 N N . THR A 1 86 ? -17.416 6.231 -11.139 1.00 33.97 86 THR A N 1
ATOM 609 C CA . THR A 1 86 ? -18.789 5.773 -11.109 1.00 33.97 86 THR A CA 1
ATOM 610 C C . THR A 1 86 ? -18.644 4.268 -11.127 1.00 33.97 86 THR A C 1
ATOM 612 O O . THR A 1 86 ? -17.956 3.739 -12.001 1.00 33.97 86 THR A O 1
ATOM 615 N N . VAL A 1 87 ? -19.217 3.602 -10.129 1.00 41.91 87 VAL A N 1
ATOM 616 C CA . VAL A 1 87 ? -19.263 2.146 -9.970 1.00 41.91 87 VAL A CA 1
ATOM 617 C C . VAL A 1 87 ? -19.924 1.540 -11.216 1.00 41.91 87 VAL A C 1
ATOM 619 O O . VAL A 1 87 ? -21.123 1.293 -11.253 1.00 41.91 87 VAL A O 1
ATOM 622 N N . ALA A 1 88 ? -19.163 1.396 -12.296 1.00 38.84 88 ALA A N 1
ATOM 623 C CA . ALA A 1 88 ? -19.626 0.867 -13.563 1.00 38.84 88 ALA A CA 1
ATOM 624 C C . ALA A 1 88 ? -19.222 -0.603 -13.609 1.00 38.84 88 ALA A C 1
ATOM 626 O O . ALA A 1 88 ? -18.038 -0.944 -13.583 1.00 38.84 88 ALA A O 1
ATOM 627 N N . ALA A 1 89 ? -20.240 -1.461 -13.630 1.00 43.69 89 ALA A N 1
ATOM 628 C CA . ALA A 1 89 ? -20.129 -2.906 -13.713 1.00 43.69 89 ALA A CA 1
ATOM 629 C C . ALA A 1 89 ? -19.117 -3.327 -14.797 1.00 43.69 89 ALA A C 1
ATOM 631 O O . ALA A 1 89 ? -19.301 -3.066 -15.986 1.00 43.69 89 ALA A O 1
ATOM 632 N N . ARG A 1 90 ? -18.026 -3.975 -14.370 1.00 47.78 90 ARG A N 1
ATOM 633 C CA . ARG A 1 90 ? -16.996 -4.537 -15.253 1.00 47.78 90 ARG A CA 1
ATOM 634 C C . ARG A 1 90 ? -17.548 -5.768 -15.976 1.00 47.78 90 ARG A C 1
ATOM 636 O O . ARG A 1 90 ? -17.635 -6.841 -15.385 1.00 47.78 90 ARG A O 1
ATOM 643 N N . ALA A 1 91 ? -17.848 -5.632 -17.265 1.00 36.06 91 ALA A N 1
ATOM 644 C CA . ALA A 1 91 ? -17.996 -6.769 -18.168 1.00 36.06 91 ALA A CA 1
ATOM 645 C C . ALA A 1 91 ? -16.606 -7.366 -18.471 1.00 36.06 91 ALA A C 1
ATOM 647 O O . ALA A 1 91 ? -15.691 -6.641 -18.854 1.00 36.06 91 ALA A O 1
ATOM 648 N N . GLY A 1 92 ? -16.440 -8.677 -18.270 1.00 39.12 92 GLY A N 1
ATOM 649 C CA . GLY A 1 92 ? -15.234 -9.426 -18.659 1.00 39.12 92 GLY A CA 1
ATOM 650 C C . GLY A 1 92 ? -14.248 -9.772 -17.538 1.00 39.12 92 GLY A C 1
ATOM 651 O O . GLY A 1 92 ? -13.218 -10.385 -17.809 1.00 39.12 92 GLY A O 1
ATOM 652 N N . ARG A 1 93 ? -14.534 -9.430 -16.275 1.00 45.91 93 ARG A N 1
ATOM 653 C CA . ARG A 1 93 ? -13.722 -9.925 -15.154 1.00 45.91 93 ARG A CA 1
ATOM 654 C C . ARG A 1 93 ? -14.062 -11.397 -14.921 1.00 45.91 93 ARG A C 1
ATOM 656 O O . ARG A 1 93 ? -15.242 -11.730 -14.828 1.00 45.91 93 ARG A O 1
ATOM 663 N N . ALA A 1 94 ? -13.046 -12.259 -14.830 1.00 48.62 94 ALA A N 1
ATOM 664 C CA . ALA A 1 94 ? -13.232 -13.634 -14.366 1.00 48.62 94 ALA A CA 1
ATOM 665 C C . ALA A 1 94 ? -14.114 -13.619 -13.103 1.00 48.62 94 ALA A C 1
ATOM 667 O O . ALA A 1 94 ? -13.927 -12.714 -12.279 1.00 48.62 94 ALA A O 1
ATOM 668 N N . PRO A 1 95 ? -15.088 -14.541 -12.971 1.00 47.34 95 PRO A N 1
ATOM 669 C CA . PRO A 1 95 ? -16.022 -14.524 -11.857 1.00 47.34 95 PRO A CA 1
ATOM 670 C C . PRO A 1 95 ? -15.221 -14.522 -10.562 1.00 47.34 95 PRO A C 1
ATOM 672 O O . PRO A 1 95 ? -14.495 -15.473 -10.263 1.00 47.34 95 PRO A O 1
ATOM 675 N N . MET A 1 96 ? -15.303 -13.408 -9.832 1.00 55.12 96 MET A N 1
ATOM 676 C CA . MET A 1 96 ? -14.729 -13.356 -8.502 1.00 55.12 96 MET A CA 1
ATOM 677 C C . MET A 1 96 ? -15.427 -14.423 -7.660 1.00 55.12 96 MET A C 1
ATOM 679 O O . MET A 1 96 ? -16.640 -14.616 -7.798 1.00 55.12 96 MET A O 1
ATOM 683 N N . PRO A 1 97 ? -14.680 -15.133 -6.809 1.00 57.50 97 PRO A N 1
ATOM 684 C CA . PRO A 1 97 ? -15.280 -16.106 -5.920 1.00 57.50 97 PRO A CA 1
ATOM 685 C C . PRO A 1 97 ? -16.348 -15.445 -5.046 1.00 57.50 97 PRO A C 1
ATOM 687 O O . PRO A 1 97 ? -16.257 -14.260 -4.718 1.00 57.50 97 PRO A O 1
ATOM 690 N N . ALA A 1 98 ? -17.380 -16.219 -4.703 1.00 62.03 98 ALA A N 1
ATOM 691 C CA . ALA A 1 98 ? -18.486 -15.749 -3.880 1.00 62.03 98 ALA A CA 1
ATOM 692 C C . ALA A 1 98 ? -17.968 -15.088 -2.591 1.00 62.03 98 ALA A C 1
ATOM 694 O O . ALA A 1 98 ? -17.031 -15.590 -1.964 1.00 62.03 98 ALA A O 1
ATOM 695 N N . ALA A 1 99 ? -18.582 -13.965 -2.204 1.00 62.66 99 ALA A N 1
ATOM 696 C CA . ALA A 1 99 ? -18.184 -13.225 -1.013 1.00 62.66 99 ALA A CA 1
ATOM 697 C C . ALA A 1 99 ? -18.235 -14.134 0.236 1.00 62.66 99 ALA A C 1
ATOM 699 O O . ALA A 1 99 ? -19.217 -14.861 0.424 1.00 62.66 99 ALA A O 1
ATOM 700 N N . PRO A 1 100 ? -17.202 -14.117 1.095 1.00 67.75 100 PRO A N 1
ATOM 701 C CA . PRO A 1 100 ? -17.131 -15.011 2.243 1.00 67.75 100 PRO A CA 1
ATOM 702 C C . PRO A 1 100 ? -18.152 -14.636 3.324 1.00 67.75 100 PRO A C 1
ATOM 704 O O . PRO A 1 100 ? -18.500 -13.470 3.505 1.00 67.75 100 PRO A O 1
ATOM 707 N N . LYS A 1 101 ? -18.597 -15.636 4.098 1.00 69.31 101 LYS A N 1
ATOM 708 C CA . LYS A 1 101 ? -19.571 -15.458 5.198 1.00 69.31 101 LYS A CA 1
ATOM 709 C C . LYS A 1 101 ? -19.003 -14.705 6.409 1.00 69.31 101 LYS A C 1
ATOM 711 O O . LYS A 1 101 ? -19.767 -14.237 7.248 1.00 69.31 101 LYS A O 1
ATOM 716 N N . ARG A 1 102 ? -17.676 -14.628 6.533 1.00 72.81 102 ARG A N 1
ATOM 717 C CA . ARG A 1 102 ? -16.951 -13.911 7.593 1.00 72.81 102 ARG A CA 1
ATOM 718 C C . ARG A 1 102 ? -15.913 -12.995 6.948 1.00 72.81 102 ARG A C 1
ATOM 720 O O . ARG A 1 102 ? -15.362 -13.345 5.908 1.00 72.81 102 ARG A O 1
ATOM 727 N N . LYS A 1 103 ? -15.640 -11.851 7.573 1.00 74.44 103 LYS A N 1
ATOM 728 C CA . LYS A 1 103 ? -14.554 -10.935 7.199 1.00 74.44 103 LYS A CA 1
ATOM 729 C C . LYS A 1 103 ? -13.643 -10.722 8.403 1.00 74.44 103 LYS A C 1
ATOM 731 O O . LYS A 1 103 ? -14.135 -10.671 9.530 1.00 74.44 103 LYS A O 1
ATOM 736 N N . ALA A 1 104 ? -12.340 -10.599 8.167 1.00 80.56 104 ALA A N 1
ATOM 737 C CA . ALA A 1 104 ? -11.412 -10.137 9.197 1.00 80.56 104 ALA A CA 1
ATOM 738 C C . ALA A 1 104 ? -11.711 -8.665 9.505 1.00 80.56 104 ALA A C 1
ATOM 740 O O . ALA A 1 104 ? -11.942 -7.905 8.573 1.00 80.56 104 ALA A O 1
ATOM 741 N N . VAL A 1 105 ? -11.733 -8.258 10.773 1.00 89.19 105 VAL A N 1
ATOM 742 C CA . VAL A 1 105 ? -11.942 -6.852 11.153 1.00 89.19 105 VAL A CA 1
ATOM 743 C C . VAL A 1 105 ? -10.598 -6.269 11.551 1.00 89.19 105 VAL A C 1
ATOM 745 O O . VAL A 1 105 ? -9.966 -6.801 12.462 1.00 89.19 105 VAL A O 1
ATOM 748 N N . ILE A 1 106 ? -10.169 -5.204 10.872 1.00 92.88 106 ILE A N 1
ATOM 749 C CA . ILE A 1 106 ? -8.967 -4.462 11.251 1.00 92.88 106 ILE A CA 1
ATOM 750 C C . ILE A 1 106 ? -9.303 -2.991 11.451 1.00 92.88 106 ILE A C 1
ATOM 752 O O . ILE A 1 106 ? -9.878 -2.360 10.562 1.00 92.88 106 ILE A O 1
ATOM 756 N N . ARG A 1 107 ? -8.927 -2.436 12.605 1.00 95.94 107 ARG A N 1
ATOM 757 C CA . ARG A 1 107 ? -9.137 -1.014 12.903 1.00 95.94 107 ARG A CA 1
ATOM 758 C C . ARG A 1 107 ? -7.841 -0.240 12.797 1.00 95.94 107 ARG A C 1
ATOM 760 O O . ARG A 1 107 ? -6.833 -0.630 13.381 1.00 95.94 107 ARG A O 1
ATOM 767 N N . LEU A 1 108 ? -7.890 0.875 12.084 1.00 97.25 108 LEU A N 1
ATOM 768 C CA . LEU A 1 108 ? -6.779 1.797 11.942 1.00 97.25 108 LEU A CA 1
ATOM 769 C C . LEU A 1 108 ? -7.025 3.070 12.738 1.00 97.25 108 LEU A C 1
ATOM 771 O O . LEU A 1 108 ? -8.113 3.644 12.687 1.00 97.25 108 LEU A O 1
ATOM 775 N N . PHE A 1 109 ? -5.976 3.530 13.404 1.00 98.00 109 PHE A N 1
ATOM 776 C CA . PHE A 1 109 ? -5.922 4.800 14.112 1.00 98.00 109 PHE A CA 1
ATOM 777 C C . PHE A 1 109 ? -4.784 5.642 13.552 1.00 98.00 109 PHE A C 1
ATOM 779 O O . PHE A 1 109 ? -3.755 5.092 13.163 1.00 98.00 109 PHE A O 1
ATOM 786 N N . TYR A 1 110 ? -4.943 6.960 13.526 1.00 98.25 110 TYR A N 1
ATOM 787 C CA . TYR A 1 110 ? -3.867 7.874 13.152 1.00 98.25 110 TYR A CA 1
ATOM 788 C C . TYR A 1 110 ? -3.284 8.564 14.389 1.00 98.25 110 TYR A C 1
ATOM 790 O O . TY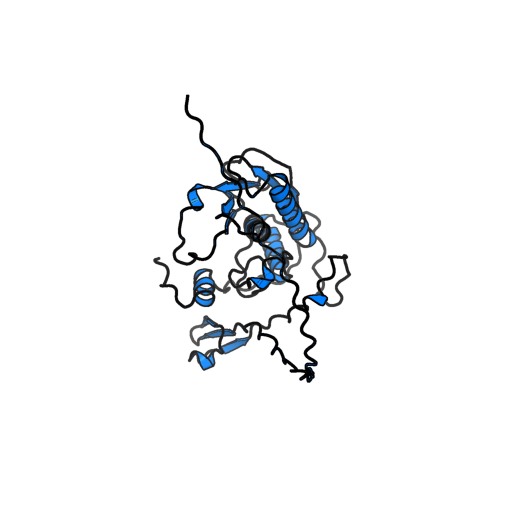R A 1 110 ? -4.017 9.181 15.159 1.00 98.25 110 TYR A O 1
ATOM 798 N N . ASP A 1 111 ? -1.969 8.480 14.563 1.00 97.88 111 ASP A N 1
ATOM 799 C CA . ASP A 1 111 ? -1.223 9.255 15.548 1.00 97.88 111 ASP A CA 1
ATOM 800 C C . ASP A 1 111 ? -0.545 10.455 14.854 1.00 97.88 111 ASP A C 1
ATOM 802 O O . ASP A 1 111 ? 0.428 10.272 14.108 1.00 97.88 111 ASP A O 1
ATOM 806 N N . PRO A 1 112 ? -1.044 11.688 15.068 1.00 97.06 112 PRO A N 1
ATOM 807 C CA . PRO A 1 112 ? -0.501 12.883 14.442 1.00 97.06 112 PRO A CA 1
ATOM 808 C C . PRO A 1 112 ? 0.660 13.525 15.217 1.00 97.06 112 PRO A C 1
ATOM 810 O O . PRO A 1 112 ? 1.105 14.588 14.792 1.00 97.06 112 PRO A O 1
ATOM 813 N N . THR A 1 113 ? 1.138 12.952 16.335 1.00 96.06 113 THR A N 1
ATOM 814 C CA . THR A 1 113 ? 2.104 13.615 17.240 1.00 96.06 113 THR A CA 1
ATOM 815 C C . THR A 1 113 ? 3.333 14.178 16.520 1.00 96.06 113 THR A C 1
ATOM 817 O O . THR A 1 113 ? 3.745 15.295 16.820 1.00 96.06 113 THR A O 1
ATOM 820 N N . ASP A 1 114 ? 3.862 13.455 15.532 1.00 94.69 114 ASP A N 1
ATOM 821 C CA . ASP A 1 114 ? 5.061 13.840 14.775 1.00 94.69 114 ASP A CA 1
ATOM 822 C C . ASP A 1 114 ? 4.755 14.255 13.321 1.00 94.69 114 ASP A C 1
ATOM 824 O O . ASP A 1 114 ? 5.614 14.165 12.437 1.00 94.69 114 ASP A O 1
ATOM 828 N N . ALA A 1 115 ? 3.519 14.677 13.038 1.00 93.12 115 ALA A N 1
ATOM 829 C CA . ALA A 1 115 ? 3.105 15.047 11.689 1.00 93.12 115 ALA A CA 1
ATOM 830 C C . ALA A 1 115 ? 3.833 16.308 11.180 1.00 93.12 115 ALA A C 1
ATOM 832 O O . ALA A 1 115 ? 3.817 17.346 11.849 1.00 93.12 115 ALA A O 1
ATOM 833 N N . PRO A 1 116 ? 4.431 16.273 9.974 1.00 90.69 116 PRO A N 1
ATOM 834 C CA . PRO A 1 116 ? 4.981 17.464 9.339 1.00 90.69 116 PRO A CA 1
ATOM 835 C C . PRO A 1 116 ? 3.891 18.497 9.050 1.00 90.69 116 PRO A C 1
ATOM 837 O O . PRO A 1 116 ? 2.760 18.146 8.707 1.00 90.69 116 PRO A O 1
ATOM 840 N N . ILE A 1 117 ? 4.253 19.780 9.108 1.00 90.62 117 ILE A N 1
ATOM 841 C CA . ILE A 1 117 ? 3.314 20.892 8.898 1.00 90.62 117 ILE A CA 1
ATOM 842 C C . ILE A 1 117 ? 2.654 20.862 7.508 1.00 90.62 117 ILE A C 1
ATOM 844 O O . ILE A 1 117 ? 1.529 21.324 7.338 1.00 90.62 117 ILE A O 1
ATOM 848 N N . GLU A 1 118 ? 3.322 20.280 6.509 1.00 89.50 118 GLU A N 1
ATOM 849 C CA . GLU A 1 118 ? 2.808 20.117 5.146 1.00 89.50 118 GLU A CA 1
ATOM 850 C C . GLU A 1 118 ? 1.705 19.044 5.020 1.00 89.50 118 GLU A C 1
ATOM 852 O O . GLU A 1 118 ? 1.033 18.949 3.983 1.00 89.50 118 GLU A O 1
ATOM 857 N N . HIS A 1 119 ? 1.500 18.237 6.064 1.00 91.62 119 HIS A N 1
ATOM 858 C CA . HIS A 1 119 ? 0.547 17.132 6.100 1.00 91.62 119 HIS A CA 1
ATOM 859 C C . HIS A 1 119 ? -0.462 17.324 7.243 1.00 91.62 119 HIS A C 1
ATOM 861 O O . HIS A 1 119 ? -0.395 16.618 8.251 1.00 91.62 119 HIS A O 1
ATOM 867 N N . PRO A 1 120 ? -1.419 18.264 7.090 1.00 93.94 120 PRO A N 1
ATOM 868 C CA . PRO A 1 120 ? -2.441 18.501 8.101 1.00 93.94 120 PRO A CA 1
ATOM 869 C C . PRO A 1 120 ? -3.251 17.231 8.360 1.00 93.94 120 PRO A C 1
ATOM 871 O O . PRO A 1 120 ? -3.453 16.411 7.454 1.00 93.94 120 PRO A O 1
ATOM 874 N N . VAL A 1 121 ? -3.717 17.083 9.600 1.00 96.19 121 VAL A N 1
ATOM 875 C CA . VAL A 1 121 ? -4.357 15.863 10.105 1.00 96.19 121 VAL A CA 1
ATOM 876 C C . VAL A 1 121 ? -5.478 15.412 9.178 1.00 96.19 121 VAL A C 1
ATOM 878 O O . VAL A 1 121 ? -5.465 14.281 8.702 1.00 96.19 121 VAL A O 1
ATOM 881 N N . GLU A 1 122 ? -6.375 16.322 8.812 1.00 96.62 122 GLU A N 1
ATOM 882 C CA . GLU A 1 122 ? -7.562 16.051 8.002 1.00 96.62 122 GLU A CA 1
ATOM 883 C C . GLU A 1 122 ? -7.202 15.487 6.621 1.00 96.62 122 GLU A C 1
ATOM 885 O O . GLU A 1 122 ? -7.895 14.611 6.093 1.00 96.62 122 GLU A O 1
ATOM 890 N N . LYS A 1 123 ? -6.094 15.965 6.038 1.00 95.31 123 LYS A N 1
ATOM 891 C CA . LYS A 1 123 ? -5.590 15.487 4.746 1.00 95.31 123 LYS A CA 1
ATOM 892 C C . LYS A 1 123 ? -5.088 14.051 4.861 1.00 95.31 123 LYS A C 1
ATOM 894 O O . LYS A 1 123 ? -5.438 13.231 4.015 1.00 95.31 123 LYS A O 1
ATOM 899 N N . VAL A 1 124 ? -4.306 13.738 5.896 1.00 96.25 124 VAL A N 1
ATOM 900 C CA . VAL A 1 124 ? -3.787 12.379 6.122 1.00 96.25 124 VAL A CA 1
ATOM 901 C C . VAL A 1 124 ? -4.927 11.415 6.437 1.00 96.25 124 VAL A C 1
ATOM 903 O O . VAL A 1 124 ? -5.020 10.356 5.822 1.00 96.25 124 VAL A O 1
ATOM 906 N N . GLU A 1 125 ? -5.860 11.803 7.306 1.00 97.75 125 GLU A N 1
ATOM 907 C CA . GLU A 1 125 ? -7.035 10.986 7.599 1.00 97.75 125 GLU A CA 1
ATOM 908 C C . GLU A 1 125 ? -7.875 10.695 6.348 1.00 97.75 125 GLU A C 1
ATOM 910 O O . GLU A 1 125 ? -8.371 9.583 6.174 1.00 97.75 125 GLU A O 1
ATOM 915 N N . SER A 1 126 ? -8.050 11.687 5.466 1.00 97.25 126 SER A N 1
ATOM 916 C CA . SER A 1 126 ? -8.763 11.508 4.198 1.00 97.25 126 SER A CA 1
ATOM 917 C C . SER A 1 126 ? -8.093 10.444 3.322 1.00 97.25 126 SER A C 1
ATOM 919 O O . SER A 1 126 ? -8.771 9.558 2.800 1.00 97.25 126 SER A O 1
ATOM 921 N N . MET A 1 127 ? -6.758 10.461 3.235 1.00 97.00 127 MET A N 1
ATOM 922 C CA . MET A 1 127 ? -5.982 9.444 2.515 1.00 97.00 127 MET A CA 1
ATOM 923 C C . MET A 1 127 ? -6.121 8.056 3.155 1.00 97.00 127 MET A C 1
ATOM 925 O O . MET A 1 127 ? -6.306 7.073 2.439 1.00 97.00 127 MET A O 1
ATOM 929 N N . ILE A 1 128 ? -6.103 7.964 4.491 1.00 97.88 128 ILE A N 1
ATOM 930 C CA . ILE A 1 128 ? -6.324 6.697 5.209 1.00 97.88 128 ILE A CA 1
ATOM 931 C C . ILE A 1 128 ? -7.729 6.157 4.918 1.00 97.88 128 ILE A C 1
ATOM 933 O O . ILE A 1 128 ? -7.869 4.992 4.551 1.00 97.88 128 ILE A O 1
ATOM 937 N N . ARG A 1 129 ? -8.771 6.994 5.017 1.00 98.12 129 ARG A N 1
ATOM 938 C CA . ARG A 1 129 ? -10.159 6.612 4.699 1.00 98.12 129 ARG A CA 1
ATOM 939 C C . ARG A 1 129 ? -10.306 6.142 3.251 1.00 98.12 129 ARG A C 1
ATOM 941 O O . ARG A 1 129 ? -10.993 5.153 2.992 1.00 98.12 129 ARG A O 1
ATOM 948 N N . GLN A 1 130 ? -9.640 6.812 2.312 1.00 97.44 130 GLN A N 1
ATOM 949 C CA . GLN A 1 130 ? -9.612 6.398 0.911 1.00 97.44 130 GLN A CA 1
ATOM 950 C C . GLN A 1 130 ? -8.957 5.018 0.743 1.00 97.44 130 GLN A C 1
ATOM 952 O O . GLN A 1 130 ? -9.528 4.157 0.073 1.00 97.44 130 GLN A O 1
ATOM 957 N N . ALA A 1 131 ? -7.808 4.783 1.384 1.00 97.56 131 ALA A N 1
ATOM 958 C CA . ALA A 1 131 ? -7.120 3.494 1.347 1.00 97.56 131 ALA A CA 1
ATOM 959 C C . ALA A 1 131 ? -7.960 2.360 1.956 1.00 97.56 131 ALA A C 1
ATOM 961 O O . ALA A 1 131 ? -8.134 1.313 1.332 1.00 97.56 131 ALA A O 1
ATOM 962 N N . VAL A 1 132 ? -8.569 2.613 3.119 1.00 97.38 132 VAL A N 1
ATOM 963 C CA . VAL A 1 132 ? -9.517 1.711 3.793 1.00 97.38 132 VAL A CA 1
ATOM 964 C C . VAL A 1 132 ? -10.653 1.295 2.859 1.00 97.38 132 VAL A C 1
ATOM 966 O O . VAL A 1 132 ? -10.943 0.103 2.726 1.00 97.38 132 VAL A O 1
ATOM 969 N N . SER A 1 133 ? -11.277 2.269 2.191 1.00 96.69 133 SER A N 1
ATOM 970 C CA . SER A 1 133 ? -12.390 2.034 1.267 1.00 96.69 133 SER A CA 1
ATOM 971 C C . SER A 1 133 ? -11.971 1.158 0.083 1.00 96.69 133 SER A C 1
ATOM 973 O O . SER A 1 133 ? -12.614 0.150 -0.221 1.00 96.69 133 SER A O 1
ATOM 975 N N . LEU A 1 134 ? -10.844 1.493 -0.548 1.00 96.62 134 LEU A N 1
ATOM 976 C CA . LEU A 1 134 ? -10.346 0.784 -1.723 1.00 96.62 134 LEU A CA 1
ATOM 977 C C . LEU A 1 134 ? -9.942 -0.660 -1.408 1.00 96.62 134 LEU A C 1
ATOM 979 O O . LEU A 1 134 ? -10.315 -1.556 -2.167 1.00 96.62 134 LEU A O 1
ATOM 983 N N . TRP A 1 135 ? -9.267 -0.929 -0.289 1.00 96.75 135 TRP A N 1
ATOM 984 C CA . TRP A 1 135 ? -8.943 -2.304 0.110 1.00 96.75 135 TRP A CA 1
ATOM 985 C C . TRP A 1 135 ? -10.190 -3.117 0.486 1.00 96.75 135 TRP A C 1
ATOM 987 O O . TRP A 1 135 ? -10.324 -4.266 0.063 1.00 96.75 135 TRP A O 1
ATOM 997 N N . THR A 1 136 ? -11.146 -2.515 1.199 1.00 95.06 136 THR A N 1
ATOM 998 C CA . THR A 1 136 ? -12.391 -3.186 1.630 1.00 95.06 136 THR A CA 1
ATOM 999 C C . THR A 1 136 ? -13.329 -3.527 0.466 1.00 95.06 136 THR A C 1
ATOM 1001 O O . THR A 1 136 ? -14.183 -4.407 0.600 1.00 95.06 136 THR A O 1
ATOM 1004 N N . SER A 1 137 ? -13.188 -2.849 -0.678 1.00 93.56 137 SER A N 1
ATOM 1005 C CA . SER A 1 137 ? -14.091 -3.021 -1.822 1.00 93.56 137 SER A CA 1
ATOM 1006 C C . SER A 1 137 ? -14.076 -4.436 -2.416 1.00 93.56 137 SER A C 1
ATOM 1008 O O . SER A 1 137 ? -15.133 -4.950 -2.781 1.00 93.56 137 SER A O 1
ATOM 1010 N N . GLU A 1 138 ? -12.911 -5.089 -2.470 1.00 92.62 138 GLU A N 1
ATOM 1011 C CA . GLU A 1 138 ? -12.753 -6.414 -3.095 1.00 92.62 138 GLU A CA 1
ATOM 1012 C C . GLU A 1 138 ? -11.891 -7.399 -2.289 1.00 92.62 138 GLU A C 1
ATOM 1014 O O . GLU A 1 138 ? -11.829 -8.586 -2.631 1.00 92.62 138 GLU A O 1
ATOM 1019 N N . CYS A 1 139 ? -11.254 -6.954 -1.200 1.00 92.81 139 CYS A N 1
ATOM 1020 C CA . CYS A 1 139 ? -10.630 -7.868 -0.252 1.00 92.81 139 CYS A CA 1
ATOM 1021 C C . CYS A 1 139 ? -11.630 -8.324 0.824 1.00 92.81 139 CYS A C 1
ATOM 1023 O O . CYS A 1 139 ? -12.496 -7.575 1.279 1.00 92.81 139 CYS A O 1
ATOM 1025 N N . ALA A 1 140 ? -11.499 -9.574 1.261 1.00 92.00 140 ALA A N 1
ATOM 1026 C CA . ALA A 1 140 ? -12.302 -10.239 2.285 1.00 92.00 140 ALA A CA 1
ATOM 1027 C C . ALA A 1 140 ? -11.998 -9.762 3.722 1.00 92.00 140 ALA A C 1
ATOM 1029 O O . ALA A 1 140 ? -11.926 -10.548 4.669 1.00 92.00 140 ALA A O 1
ATOM 1030 N N . VAL A 1 141 ? -11.841 -8.454 3.880 1.00 91.31 141 VAL A N 1
ATOM 1031 C CA . VAL A 1 141 ? -11.537 -7.755 5.123 1.00 91.31 141 VAL A CA 1
ATOM 1032 C C . VAL A 1 141 ? -12.569 -6.646 5.326 1.00 91.31 141 VAL A C 1
ATOM 1034 O O . VAL A 1 141 ? -13.170 -6.143 4.377 1.00 91.31 141 VAL A O 1
ATOM 1037 N N . TYR A 1 142 ? -12.822 -6.301 6.576 1.00 92.31 142 TYR A N 1
ATOM 1038 C CA . TYR A 1 142 ? -13.510 -5.096 6.991 1.00 92.31 142 TYR A CA 1
ATOM 1039 C C . TYR A 1 142 ? -12.468 -4.193 7.639 1.00 92.31 142 TYR A C 1
ATOM 1041 O O . TYR A 1 142 ? -12.023 -4.454 8.758 1.00 92.31 142 TYR A O 1
ATOM 1049 N N . LEU A 1 143 ? -12.038 -3.176 6.898 1.00 94.69 143 LEU A N 1
ATOM 1050 C CA . LEU A 1 143 ? -11.179 -2.138 7.439 1.00 94.69 143 LEU A CA 1
ATOM 1051 C C . LEU A 1 143 ? -12.042 -0.999 7.966 1.00 94.69 143 LEU A C 1
ATOM 1053 O O . LEU A 1 143 ? -12.979 -0.552 7.305 1.00 94.69 143 LEU A O 1
ATOM 1057 N N . GLU A 1 144 ? -11.695 -0.511 9.145 1.00 95.81 144 GLU A N 1
ATOM 1058 C CA . GLU A 1 144 ? -12.353 0.623 9.778 1.00 95.81 144 GLU A CA 1
ATOM 1059 C C . GLU A 1 144 ? -11.302 1.675 10.118 1.00 95.81 144 GLU A C 1
ATOM 1061 O O . GLU A 1 144 ? -10.302 1.369 10.764 1.00 95.81 144 GLU A O 1
ATOM 1066 N N . TYR A 1 145 ? -11.528 2.921 9.703 1.00 97.44 145 TYR A N 1
ATOM 1067 C CA . TYR A 1 145 ? -10.774 4.044 10.247 1.00 97.44 145 TYR A CA 1
ATOM 1068 C C . TYR A 1 145 ? -11.488 4.560 11.497 1.00 97.44 145 TYR A C 1
ATOM 1070 O O . TYR A 1 145 ? -12.592 5.092 11.397 1.00 97.44 145 TYR A O 1
ATOM 1078 N N . ALA A 1 146 ? -10.854 4.405 12.656 1.00 96.81 146 ALA A N 1
ATOM 1079 C CA . ALA A 1 146 ? -11.437 4.690 13.964 1.00 96.81 146 ALA A CA 1
ATOM 1080 C C . ALA A 1 146 ? -11.063 6.083 14.516 1.00 96.81 146 ALA A C 1
ATOM 1082 O O . ALA A 1 146 ? -11.356 6.389 15.671 1.00 96.81 146 ALA A O 1
ATOM 1083 N N . GLY A 1 147 ? -10.443 6.938 13.695 1.00 97.19 147 GLY A N 1
ATOM 1084 C CA . GLY A 1 147 ? -10.049 8.297 14.069 1.00 97.19 147 GLY A CA 1
ATOM 1085 C C . GLY A 1 147 ? -8.616 8.393 14.588 1.00 97.19 147 GLY A C 1
ATOM 1086 O O . GLY A 1 147 ? -7.770 7.533 14.330 1.00 97.19 147 GLY A O 1
ATOM 1087 N N . THR A 1 148 ? -8.339 9.469 15.317 1.00 97.75 148 THR A N 1
ATOM 1088 C CA . THR A 1 148 ? -7.022 9.709 15.907 1.00 97.75 148 THR A CA 1
ATOM 1089 C C . THR A 1 148 ? -6.873 9.017 17.256 1.00 97.75 148 THR A C 1
ATOM 1091 O O . THR A 1 148 ? -7.765 9.123 18.100 1.00 97.75 148 THR A O 1
ATOM 1094 N N . ALA A 1 149 ? -5.731 8.382 17.502 1.00 96.25 149 ALA A N 1
ATOM 1095 C CA . ALA A 1 149 ? -5.367 7.863 18.818 1.00 96.25 149 ALA A CA 1
ATOM 1096 C C . ALA A 1 149 ? -3.839 7.836 18.980 1.00 96.25 149 ALA A C 1
ATOM 1098 O O . ALA A 1 149 ? -3.135 7.744 17.972 1.00 96.25 149 ALA A O 1
ATOM 1099 N N . PRO A 1 150 ? -3.314 7.875 20.220 1.00 95.12 150 PRO A N 1
ATOM 1100 C CA . PRO A 1 150 ? -1.890 7.668 20.460 1.00 95.12 150 PRO A CA 1
ATOM 1101 C C . PRO A 1 150 ? -1.419 6.331 19.889 1.00 95.12 150 PRO A C 1
ATOM 1103 O O . PRO A 1 150 ? -2.132 5.324 19.977 1.00 95.12 150 PRO A O 1
ATOM 1106 N N . ARG A 1 151 ? -0.199 6.305 19.347 1.00 93.06 151 ARG A N 1
ATOM 1107 C CA . ARG A 1 151 ? 0.401 5.095 18.794 1.00 93.06 151 ARG A CA 1
ATOM 1108 C C . ARG A 1 151 ? 0.410 3.965 19.818 1.00 93.06 151 ARG A C 1
ATOM 1110 O O . ARG A 1 151 ? 0.918 4.093 20.932 1.00 93.06 151 ARG A O 1
ATOM 1117 N N . VAL A 1 152 ? -0.041 2.798 19.373 1.00 87.50 152 VAL A N 1
ATOM 1118 C CA . VAL A 1 152 ? 0.113 1.542 20.104 1.00 87.50 152 VAL A CA 1
ATOM 1119 C C . VAL A 1 152 ? 1.455 0.919 19.718 1.00 87.50 152 VAL A C 1
ATOM 1121 O O . VAL A 1 152 ? 1.779 0.793 18.538 1.00 87.50 152 VAL A O 1
ATOM 1124 N N . ALA A 1 153 ? 2.264 0.532 20.708 1.00 81.19 153 ALA A N 1
ATOM 1125 C CA . ALA A 1 153 ? 3.623 0.032 20.469 1.00 81.19 153 ALA A CA 1
ATOM 1126 C C . ALA A 1 153 ? 3.664 -1.245 19.611 1.00 81.19 153 ALA A C 1
ATOM 1128 O O . ALA A 1 153 ? 4.638 -1.480 18.896 1.00 81.19 153 ALA A O 1
ATOM 1129 N N . ARG A 1 154 ? 2.612 -2.065 19.694 1.00 85.56 154 ARG A N 1
ATOM 1130 C CA . ARG A 1 154 ? 2.415 -3.262 18.879 1.00 85.56 154 ARG A CA 1
ATOM 1131 C C . ARG A 1 154 ? 1.017 -3.226 18.298 1.00 85.56 154 ARG A C 1
ATOM 1133 O O . ARG A 1 154 ? 0.049 -3.169 19.052 1.00 85.56 154 ARG A O 1
ATOM 1140 N N . GLY A 1 155 ? 0.936 -3.262 16.979 1.00 78.81 155 GLY A N 1
ATOM 1141 C CA . GLY A 1 155 ? -0.322 -3.410 16.280 1.00 78.81 155 GLY A CA 1
ATOM 1142 C C . GLY A 1 155 ? -0.899 -4.815 16.446 1.00 78.81 155 GLY A C 1
ATOM 1143 O O . GLY A 1 155 ? -0.188 -5.805 16.659 1.00 78.81 155 GLY A O 1
ATOM 1144 N N . SER A 1 156 ? -2.216 -4.876 16.350 1.00 86.50 156 SER A N 1
ATOM 1145 C CA . SER A 1 156 ? -3.011 -6.094 16.260 1.00 86.50 156 SER A CA 1
ATOM 1146 C C . SER A 1 156 ? -4.147 -5.850 15.264 1.00 86.50 156 SER A C 1
ATOM 1148 O O . SER A 1 156 ? -4.353 -4.705 14.852 1.00 86.50 156 SER A O 1
ATOM 1150 N N . PRO A 1 157 ? -4.914 -6.875 14.858 1.00 81.56 157 PRO A N 1
ATOM 1151 C CA . PRO A 1 157 ? -6.124 -6.646 14.072 1.00 81.56 157 PRO A CA 1
ATOM 1152 C C . PRO A 1 157 ? -7.048 -5.603 14.729 1.00 81.56 157 PRO A C 1
ATOM 1154 O O . PRO A 1 157 ? -7.595 -4.732 14.070 1.00 81.56 157 PRO A O 1
ATOM 1157 N N . GLU A 1 158 ? -7.159 -5.596 16.051 1.00 85.44 158 GLU A N 1
ATOM 1158 C CA . GLU A 1 158 ? -8.035 -4.678 16.780 1.00 85.44 158 GLU A CA 1
ATOM 1159 C C . GLU A 1 158 ? -7.538 -3.226 16.805 1.00 85.44 158 GLU A C 1
ATOM 1161 O O . GLU A 1 158 ? -8.354 -2.330 17.030 1.00 85.44 158 GLU A O 1
ATOM 1166 N N . ALA A 1 159 ? -6.238 -2.986 16.596 1.00 90.69 159 ALA A N 1
ATOM 1167 C CA . ALA A 1 159 ? -5.651 -1.649 16.593 1.00 90.69 159 ALA A CA 1
ATOM 1168 C C . ALA A 1 159 ? -4.323 -1.593 15.818 1.00 90.69 159 ALA A C 1
ATOM 1170 O O . ALA A 1 159 ? -3.277 -2.031 16.299 1.00 90.69 159 ALA A O 1
ATOM 1171 N N . VAL A 1 160 ? -4.344 -0.973 14.640 1.00 96.19 160 VAL A N 1
ATOM 1172 C CA . VAL A 1 160 ? -3.168 -0.671 13.815 1.00 96.19 160 VAL A CA 1
ATOM 1173 C C . VAL A 1 160 ? -2.954 0.838 13.809 1.00 96.19 160 VAL A C 1
ATOM 1175 O O . VAL A 1 160 ? -3.844 1.595 13.433 1.00 96.19 160 VAL A O 1
ATOM 1178 N N . SER A 1 161 ? -1.772 1.295 14.220 1.00 97.50 161 SER A N 1
ATOM 1179 C CA . SER A 1 161 ? -1.445 2.728 14.218 1.00 97.50 161 SER A CA 1
ATOM 1180 C C . SER A 1 161 ? -0.820 3.141 12.887 1.00 97.50 161 SER A C 1
ATOM 1182 O O . SER A 1 161 ? 0.100 2.479 12.416 1.00 97.50 161 SER A O 1
ATOM 1184 N N . VAL A 1 162 ? -1.276 4.249 12.315 1.00 97.62 162 VAL A N 1
ATOM 1185 C CA . VAL A 1 162 ? -0.592 5.014 11.268 1.00 97.62 162 VAL A CA 1
ATOM 1186 C C . VAL A 1 162 ? 0.087 6.187 11.958 1.00 97.62 162 VAL A C 1
ATOM 1188 O O . VAL A 1 162 ? -0.577 6.908 12.692 1.00 97.62 162 VAL A O 1
ATOM 1191 N N . PHE A 1 163 ? 1.390 6.373 11.785 1.00 96.56 163 PHE A N 1
ATOM 1192 C CA . PHE A 1 163 ? 2.143 7.380 12.538 1.00 96.56 163 PHE A CA 1
ATOM 1193 C C . PHE A 1 163 ? 3.366 7.856 11.763 1.00 96.56 163 PHE A C 1
ATOM 1195 O O . PHE A 1 163 ? 3.838 7.187 10.846 1.00 96.56 163 PHE A O 1
ATOM 1202 N N . TRP A 1 164 ? 3.912 9.000 12.158 1.00 94.62 164 TRP A N 1
ATOM 1203 C CA . TRP A 1 164 ? 5.140 9.536 11.581 1.00 94.62 164 TRP A CA 1
ATOM 1204 C C . TRP A 1 164 ? 6.364 9.049 12.347 1.00 94.62 164 TRP A C 1
ATOM 1206 O O . TRP A 1 164 ? 6.346 8.951 13.570 1.00 94.62 164 TRP A O 1
ATOM 1216 N N . LEU A 1 165 ? 7.445 8.742 11.630 1.00 90.81 165 LEU A N 1
ATOM 1217 C CA . LEU A 1 165 ? 8.715 8.331 12.220 1.00 90.81 165 LEU A CA 1
ATOM 1218 C C . LEU A 1 165 ? 9.847 9.251 11.731 1.00 90.81 165 LEU A C 1
ATOM 1220 O O . LEU A 1 165 ? 10.561 8.904 10.785 1.00 90.81 165 LEU A O 1
ATOM 1224 N N . PRO A 1 166 ? 10.052 10.418 12.377 1.00 82.69 166 PRO A N 1
ATOM 1225 C CA . PRO A 1 166 ? 11.031 11.421 11.944 1.00 82.69 166 PRO A CA 1
ATOM 1226 C C . PRO A 1 166 ? 12.463 10.893 11.851 1.00 82.69 166 PRO A C 1
ATOM 1228 O O . PRO A 1 166 ? 13.236 11.343 11.008 1.00 82.69 166 PRO A O 1
ATOM 1231 N N . ALA A 1 167 ? 12.806 9.894 12.672 1.00 79.75 167 ALA A N 1
ATOM 1232 C CA . ALA A 1 167 ? 14.115 9.245 12.661 1.00 79.75 167 ALA A CA 1
ATOM 1233 C C . ALA A 1 167 ? 14.497 8.663 11.285 1.00 79.75 167 ALA A C 1
ATOM 1235 O O . ALA A 1 167 ? 15.682 8.532 10.987 1.00 79.75 167 ALA A O 1
ATOM 1236 N N . LEU A 1 168 ? 13.517 8.356 10.425 1.00 71.25 168 LEU A N 1
ATOM 1237 C CA . LEU A 1 168 ? 13.761 7.863 9.069 1.00 71.25 168 LEU A CA 1
ATOM 1238 C C . LEU A 1 168 ? 13.996 8.978 8.038 1.00 71.25 168 LEU A C 1
ATOM 1240 O O . LEU A 1 168 ? 14.589 8.713 6.997 1.00 71.25 168 LEU A O 1
ATOM 1244 N N . ALA A 1 169 ? 13.610 10.231 8.311 1.00 65.56 169 ALA A N 1
ATOM 1245 C CA . ALA A 1 169 ? 13.710 11.333 7.342 1.00 65.56 169 ALA A CA 1
ATOM 1246 C C . ALA A 1 169 ? 15.166 11.659 6.924 1.00 65.56 169 ALA A C 1
ATOM 1248 O O . ALA A 1 169 ? 15.411 12.230 5.853 1.00 65.56 169 ALA A O 1
ATOM 1249 N N . GLY A 1 170 ? 16.142 11.266 7.753 1.00 59.50 170 GLY A N 1
ATOM 1250 C CA . GLY A 1 170 ? 17.577 11.431 7.509 1.00 59.50 170 GLY A CA 1
ATOM 1251 C C . GLY A 1 170 ? 18.294 10.201 6.945 1.00 59.50 170 GLY A C 1
ATOM 1252 O O . GLY A 1 170 ? 19.428 10.335 6.483 1.00 59.50 170 GLY A O 1
ATOM 1253 N N . ILE A 1 171 ? 17.668 9.019 6.948 1.00 60.44 171 ILE A N 1
ATOM 1254 C CA . ILE A 1 171 ? 18.312 7.794 6.464 1.00 60.44 171 ILE A CA 1
ATOM 1255 C C . ILE A 1 171 ? 18.268 7.802 4.937 1.00 60.44 171 ILE A C 1
ATOM 1257 O O . ILE A 1 171 ? 17.227 7.589 4.320 1.00 60.44 171 ILE A O 1
ATOM 1261 N N . ARG A 1 172 ? 19.422 8.054 4.312 1.00 56.97 172 ARG A N 1
ATOM 1262 C CA . ARG A 1 172 ? 19.606 7.785 2.885 1.00 56.97 172 ARG A CA 1
ATOM 1263 C C . ARG A 1 172 ? 19.643 6.279 2.707 1.00 56.97 172 ARG A C 1
ATOM 1265 O O . ARG A 1 172 ? 20.620 5.637 3.087 1.00 56.97 172 ARG A O 1
ATOM 1272 N N . HIS A 1 173 ? 18.590 5.704 2.147 1.00 51.78 173 HIS A N 1
ATOM 1273 C CA . HIS A 1 173 ? 18.704 4.336 1.678 1.00 51.78 173 HIS A CA 1
ATOM 1274 C C . HIS A 1 173 ? 19.616 4.342 0.434 1.00 51.78 173 HIS A C 1
ATOM 1276 O O . HIS A 1 173 ? 19.387 5.159 -0.460 1.00 51.78 173 HIS A O 1
ATOM 1282 N N . PRO A 1 174 ? 20.634 3.463 0.344 1.00 47.00 174 PRO A N 1
ATOM 1283 C CA . PRO A 1 174 ? 21.621 3.478 -0.742 1.00 47.00 174 PRO A CA 1
ATOM 1284 C C . PRO A 1 174 ? 20.999 3.365 -2.136 1.00 47.00 174 PRO A C 1
ATOM 1286 O O . PRO A 1 174 ? 21.560 3.859 -3.105 1.00 47.00 174 PRO A O 1
ATOM 1289 N N . ALA A 1 175 ? 19.820 2.740 -2.224 1.00 50.31 175 ALA A N 1
ATOM 1290 C CA . ALA A 1 175 ? 19.053 2.622 -3.458 1.00 50.31 175 ALA A CA 1
ATOM 1291 C C . ALA A 1 175 ? 18.002 3.718 -3.701 1.00 50.31 175 ALA A C 1
ATOM 1293 O O . ALA A 1 175 ? 17.274 3.671 -4.692 1.00 50.31 175 ALA A O 1
ATOM 1294 N N . HIS A 1 176 ? 17.857 4.668 -2.776 1.00 56.06 176 HIS A N 1
ATOM 1295 C CA . HIS A 1 176 ? 16.729 5.598 -2.732 1.00 56.06 176 HIS A CA 1
ATOM 1296 C C . HIS A 1 176 ? 17.145 7.036 -2.411 1.00 56.06 176 HIS A C 1
ATOM 1298 O O . HIS A 1 176 ? 16.415 7.742 -1.719 1.00 56.06 176 HIS A O 1
ATOM 1304 N N . ASP A 1 177 ? 18.258 7.528 -2.964 1.00 45.03 177 ASP A N 1
ATOM 1305 C CA . ASP A 1 177 ? 18.514 8.980 -2.959 1.00 45.03 177 ASP A CA 1
ATOM 1306 C C . ASP A 1 177 ? 17.350 9.770 -3.625 1.00 45.03 177 ASP A C 1
ATOM 1308 O O . ASP A 1 177 ? 17.186 10.960 -3.363 1.00 45.03 177 ASP A O 1
ATOM 1312 N N . ALA A 1 178 ? 16.490 9.096 -4.410 1.00 43.94 178 ALA A N 1
ATOM 1313 C CA . ALA A 1 178 ? 15.329 9.657 -5.107 1.00 43.94 178 ALA A CA 1
ATOM 1314 C C . ALA A 1 178 ? 13.964 9.548 -4.380 1.00 43.94 178 ALA A C 1
ATOM 1316 O O . ALA A 1 178 ? 13.024 10.245 -4.770 1.00 43.94 178 ALA A O 1
ATOM 1317 N N . PHE A 1 179 ? 13.798 8.713 -3.343 1.00 49.69 179 PHE A N 1
ATOM 1318 C CA . PHE A 1 179 ? 12.502 8.637 -2.645 1.00 49.69 179 PHE A CA 1
ATOM 1319 C C . PHE A 1 179 ? 12.477 9.574 -1.448 1.00 49.69 179 PHE A C 1
ATOM 1321 O O . PHE A 1 179 ? 13.018 9.300 -0.380 1.00 49.69 179 PHE A O 1
ATOM 1328 N N . LEU A 1 180 ? 11.836 10.718 -1.669 1.00 59.50 180 LEU A N 1
ATOM 1329 C CA . LEU A 1 180 ? 11.582 11.732 -0.659 1.00 59.50 180 LEU A CA 1
ATOM 1330 C C . LEU A 1 180 ? 10.538 11.252 0.362 1.00 59.50 180 LEU A C 1
ATOM 1332 O O . LEU A 1 180 ? 10.628 11.629 1.523 1.00 59.50 180 LEU A O 1
ATOM 1336 N N . MET A 1 181 ? 9.624 10.359 -0.014 1.00 69.06 181 MET A N 1
ATOM 1337 C CA . MET A 1 181 ? 8.596 9.800 0.863 1.00 69.06 181 MET A CA 1
ATOM 1338 C C . MET A 1 181 ? 8.574 8.274 0.808 1.00 69.06 181 MET A C 1
ATOM 1340 O O . MET A 1 181 ? 8.751 7.683 -0.256 1.00 69.06 181 MET A O 1
ATOM 1344 N N . GLY A 1 182 ? 8.345 7.646 1.959 1.00 80.06 182 GLY A N 1
ATOM 1345 C CA . GLY A 1 182 ? 8.281 6.197 2.096 1.00 80.06 182 GLY A CA 1
ATOM 1346 C C . GLY A 1 182 ? 7.611 5.782 3.398 1.00 80.06 182 GLY A C 1
ATOM 1347 O O . GLY A 1 182 ? 7.187 6.620 4.205 1.00 80.06 182 GLY A O 1
ATOM 1348 N N . GLY A 1 183 ? 7.490 4.476 3.590 1.00 85.75 183 GLY A N 1
ATOM 1349 C CA . GLY A 1 183 ? 6.877 3.923 4.778 1.00 85.75 183 GLY A CA 1
ATOM 1350 C C . GLY A 1 183 ? 7.368 2.523 5.101 1.00 85.75 183 GLY A C 1
ATOM 1351 O O . GLY A 1 183 ? 8.173 1.928 4.387 1.00 85.75 183 GLY A O 1
ATOM 1352 N N . TYR A 1 184 ? 6.907 2.041 6.246 1.00 88.25 184 TYR A N 1
ATOM 1353 C CA . TYR A 1 184 ? 7.030 0.651 6.645 1.00 88.25 184 TYR A CA 1
ATOM 1354 C C . TYR A 1 184 ? 5.730 0.208 7.308 1.00 88.25 184 TYR A C 1
ATOM 1356 O O . TYR A 1 184 ? 5.334 0.745 8.346 1.00 88.25 184 TYR A O 1
ATOM 1364 N N . GLY A 1 185 ? 5.076 -0.773 6.703 1.00 90.94 185 GLY A N 1
ATOM 1365 C CA . GLY A 1 185 ? 3.820 -1.348 7.142 1.00 90.94 185 GLY A CA 1
ATOM 1366 C C . GLY A 1 185 ? 3.988 -2.787 7.599 1.00 90.94 185 GLY A C 1
ATOM 1367 O O . GLY A 1 185 ? 4.563 -3.628 6.914 1.00 90.94 185 GLY A O 1
ATOM 1368 N N . SER A 1 186 ? 3.423 -3.112 8.754 1.00 93.06 186 SER A N 1
ATOM 1369 C CA . SER A 1 186 ? 3.098 -4.491 9.112 1.00 93.06 186 SER A CA 1
ATOM 1370 C C . SER A 1 186 ? 1.997 -4.498 10.160 1.00 93.06 186 SER A C 1
ATOM 1372 O O . SER A 1 186 ? 1.793 -3.510 10.869 1.00 93.06 186 SER A O 1
ATOM 1374 N N . LEU A 1 187 ? 1.316 -5.634 10.319 1.00 91.00 187 LEU A N 1
ATOM 1375 C CA . LEU A 1 187 ? 0.319 -5.782 11.378 1.00 91.00 187 LEU A CA 1
ATOM 1376 C C . LEU A 1 187 ? 0.917 -5.517 12.770 1.00 91.00 187 LEU A C 1
ATOM 1378 O O . LEU A 1 187 ? 0.253 -4.930 13.612 1.00 91.00 187 LEU A O 1
ATOM 1382 N N . HIS A 1 188 ? 2.173 -5.913 13.006 1.00 90.00 188 HIS A N 1
ATOM 1383 C CA . HIS A 1 188 ? 2.820 -5.780 14.313 1.00 90.00 188 HIS A CA 1
ATOM 1384 C C . HIS A 1 188 ? 3.339 -4.369 14.597 1.00 90.00 188 HIS A C 1
ATOM 1386 O O . HIS A 1 188 ? 3.318 -3.924 15.739 1.00 90.00 188 HIS A O 1
ATOM 1392 N N . SER A 1 189 ? 3.850 -3.670 13.589 1.00 90.25 189 SER A N 1
ATOM 1393 C CA . SER A 1 189 ? 4.466 -2.351 13.768 1.00 90.25 189 SER A CA 1
ATOM 1394 C C . SER A 1 189 ? 3.504 -1.192 13.555 1.00 90.25 189 SER A C 1
ATOM 1396 O O . SER A 1 189 ? 3.824 -0.079 13.964 1.00 90.25 189 SER A O 1
ATOM 1398 N N . GLY A 1 190 ? 2.372 -1.431 12.890 1.00 94.56 190 GLY A N 1
ATOM 1399 C CA . GLY A 1 190 ? 1.590 -0.367 12.278 1.00 94.56 190 GLY A CA 1
ATOM 1400 C C . GLY A 1 190 ? 2.194 0.101 10.954 1.00 94.56 190 GLY A C 1
ATOM 1401 O O . GLY A 1 190 ? 3.050 -0.576 10.377 1.00 94.56 190 GLY A O 1
ATOM 1402 N N . ILE A 1 191 ? 1.737 1.265 10.500 1.00 95.94 191 ILE A N 1
ATOM 1403 C CA . ILE A 1 191 ? 2.218 1.975 9.315 1.00 95.94 191 ILE A CA 1
ATOM 1404 C C . ILE A 1 191 ? 3.043 3.172 9.787 1.00 95.94 191 ILE A C 1
ATOM 1406 O O . ILE A 1 191 ? 2.494 4.182 10.228 1.00 95.94 191 ILE A O 1
ATOM 1410 N N . ALA A 1 192 ? 4.363 3.047 9.699 1.00 94.44 192 ALA A N 1
ATOM 1411 C CA . ALA A 1 192 ? 5.286 4.150 9.910 1.00 94.44 192 ALA A CA 1
ATOM 1412 C C . ALA A 1 192 ? 5.437 4.941 8.608 1.00 94.44 192 ALA A C 1
ATOM 1414 O O . ALA A 1 192 ? 5.716 4.359 7.562 1.00 94.44 192 ALA A O 1
ATOM 1415 N N . LEU A 1 193 ? 5.290 6.259 8.680 1.00 93.25 193 LEU A N 1
ATOM 1416 C CA . LEU A 1 193 ? 5.420 7.184 7.561 1.00 93.25 193 LEU A CA 1
ATOM 1417 C C . LEU A 1 193 ? 6.664 8.045 7.741 1.00 93.25 193 LEU A C 1
ATOM 1419 O O . LEU A 1 193 ? 6.964 8.511 8.843 1.00 93.25 193 LEU A O 1
ATOM 1423 N N . HIS A 1 194 ? 7.365 8.316 6.648 1.00 88.88 194 HIS A N 1
ATOM 1424 C CA . HIS A 1 194 ? 8.402 9.336 6.625 1.00 88.88 194 HIS A CA 1
ATOM 1425 C C . HIS A 1 194 ? 8.353 10.118 5.318 1.00 88.88 194 HIS A C 1
ATOM 1427 O O . HIS A 1 194 ? 7.948 9.616 4.270 1.00 88.88 194 HIS A O 1
ATOM 1433 N N . THR A 1 195 ? 8.769 11.376 5.384 1.00 79.62 195 THR A N 1
ATOM 1434 C CA . THR A 1 195 ? 8.739 12.285 4.242 1.00 79.62 195 THR A CA 1
ATOM 1435 C C . THR A 1 195 ? 9.933 13.228 4.263 1.00 79.62 195 THR A C 1
ATOM 1437 O O . THR A 1 195 ? 10.538 13.493 5.303 1.00 79.62 195 THR A O 1
ATOM 1440 N N . ARG A 1 196 ? 10.226 13.768 3.089 1.00 66.56 196 ARG A N 1
ATOM 1441 C CA . ARG A 1 196 ? 10.996 14.970 2.830 1.00 66.56 196 ARG A CA 1
ATOM 1442 C C . ARG A 1 196 ? 10.059 15.934 2.106 1.00 66.56 196 ARG A C 1
ATOM 1444 O O . ARG A 1 196 ? 9.178 15.535 1.351 1.00 66.56 196 ARG A O 1
ATOM 1451 N N . LYS A 1 197 ? 10.256 17.220 2.368 1.00 64.62 197 LYS A N 1
ATOM 1452 C CA . LYS A 1 197 ? 9.380 18.318 1.946 1.00 64.62 197 LYS A CA 1
ATOM 1453 C C . LYS A 1 197 ? 8.956 18.230 0.467 1.00 64.62 197 LYS A C 1
ATOM 1455 O O . LYS A 1 197 ? 9.814 18.142 -0.405 1.00 64.62 197 LYS A O 1
ATOM 1460 N N . GLY A 1 198 ? 7.651 18.359 0.205 1.00 64.12 198 GLY A N 1
ATOM 1461 C CA . GLY A 1 198 ? 7.096 18.588 -1.139 1.00 64.12 198 GLY A CA 1
ATOM 1462 C C . GLY A 1 198 ? 6.645 17.353 -1.927 1.00 64.12 198 GLY A C 1
ATOM 1463 O O . GLY A 1 198 ? 6.293 17.505 -3.090 1.00 64.12 198 GLY A O 1
ATOM 1464 N N . ASP A 1 199 ? 6.636 16.163 -1.327 1.00 72.06 199 ASP A N 1
ATOM 1465 C CA . ASP A 1 199 ? 6.207 14.928 -1.996 1.00 72.06 199 ASP A CA 1
ATOM 1466 C C . ASP A 1 199 ? 4.679 14.715 -1.867 1.00 72.06 199 ASP A C 1
ATOM 1468 O O . ASP A 1 199 ? 4.102 14.795 -0.776 1.00 72.06 199 ASP A O 1
ATOM 1472 N N . ASP A 1 200 ? 4.001 14.484 -2.992 1.00 80.94 200 ASP A N 1
ATOM 1473 C CA . ASP A 1 200 ? 2.549 14.305 -3.100 1.00 80.94 200 ASP A CA 1
ATOM 1474 C C . ASP A 1 200 ? 2.113 12.827 -3.143 1.00 80.94 200 ASP A C 1
ATOM 1476 O O . ASP A 1 200 ? 0.920 12.524 -3.247 1.00 80.94 200 ASP A O 1
ATOM 1480 N N . ARG A 1 201 ? 3.054 11.893 -2.965 1.00 86.88 201 ARG A N 1
ATOM 1481 C CA . ARG A 1 201 ? 2.829 10.440 -3.047 1.00 86.88 201 ARG A CA 1
ATOM 1482 C C . ARG A 1 201 ? 2.295 9.809 -1.765 1.00 86.88 201 ARG A C 1
ATOM 1484 O O . ARG A 1 201 ? 2.150 8.590 -1.698 1.00 86.88 201 ARG A O 1
ATOM 1491 N N . LEU A 1 202 ? 1.953 10.606 -0.753 1.00 90.81 202 LEU A N 1
ATOM 1492 C CA . LEU A 1 202 ? 1.575 10.097 0.573 1.00 90.81 202 LEU A CA 1
ATOM 1493 C C . LEU A 1 202 ? 0.401 9.127 0.521 1.00 90.81 202 LEU A C 1
ATOM 1495 O O . LEU A 1 202 ? 0.417 8.095 1.185 1.00 90.81 202 LEU A O 1
ATOM 1499 N N . ALA A 1 203 ? -0.594 9.433 -0.308 1.00 92.94 203 ALA A N 1
ATOM 1500 C CA . ALA A 1 203 ? -1.753 8.570 -0.470 1.00 92.94 203 ALA A CA 1
ATOM 1501 C C . ALA A 1 203 ? -1.369 7.192 -1.040 1.00 92.94 203 ALA A C 1
ATOM 1503 O O . ALA A 1 203 ? -1.906 6.177 -0.602 1.00 92.94 203 ALA A O 1
ATOM 1504 N N . PHE A 1 204 ? -0.407 7.148 -1.968 1.00 93.00 204 PHE A N 1
ATOM 1505 C CA . PHE A 1 204 ? 0.127 5.901 -2.514 1.00 93.00 204 PHE A CA 1
ATOM 1506 C C . PHE A 1 204 ? 0.913 5.116 -1.468 1.00 93.00 204 PHE A C 1
ATOM 1508 O O . PHE A 1 204 ? 0.689 3.919 -1.325 1.00 93.00 204 PHE A O 1
ATOM 1515 N N . VAL A 1 205 ? 1.782 5.781 -0.703 1.00 92.38 205 VAL A N 1
ATOM 1516 C CA . VAL A 1 205 ? 2.539 5.126 0.374 1.00 92.38 205 VAL A CA 1
ATOM 1517 C C . VAL A 1 205 ? 1.582 4.525 1.403 1.00 92.38 205 VAL A C 1
ATOM 1519 O O . VAL A 1 205 ? 1.679 3.343 1.702 1.00 92.38 205 VAL A O 1
ATOM 1522 N N . ILE A 1 206 ? 0.584 5.280 1.871 1.00 95.94 206 ILE A N 1
ATOM 1523 C CA . ILE A 1 206 ? -0.435 4.759 2.798 1.00 95.94 206 ILE A CA 1
ATOM 1524 C C . ILE A 1 206 ? -1.162 3.547 2.195 1.00 95.94 206 ILE A C 1
ATOM 1526 O O . ILE A 1 206 ? -1.354 2.547 2.887 1.00 95.94 206 ILE A O 1
ATOM 1530 N N . MET A 1 207 ? -1.544 3.609 0.913 1.00 96.69 207 MET A N 1
ATOM 1531 C CA . MET A 1 207 ? -2.174 2.490 0.204 1.00 96.69 207 MET A CA 1
ATOM 1532 C C . MET A 1 207 ? -1.284 1.238 0.186 1.00 96.69 207 MET A C 1
ATOM 1534 O O . MET A 1 207 ? -1.769 0.140 0.472 1.00 96.69 207 MET A O 1
ATOM 1538 N N . HIS A 1 208 ? -0.002 1.414 -0.137 1.00 95.50 208 HIS A N 1
ATOM 1539 C CA . HIS A 1 208 ? 1.010 0.364 -0.223 1.00 95.50 208 HIS A CA 1
ATOM 1540 C C . HIS A 1 208 ? 1.264 -0.284 1.141 1.00 95.50 208 HIS A C 1
ATOM 1542 O O . HIS A 1 208 ? 1.094 -1.492 1.304 1.00 95.50 208 HIS A O 1
ATOM 1548 N N . GLU A 1 209 ? 1.575 0.521 2.158 1.00 95.81 209 GLU A N 1
ATOM 1549 C CA . GLU A 1 209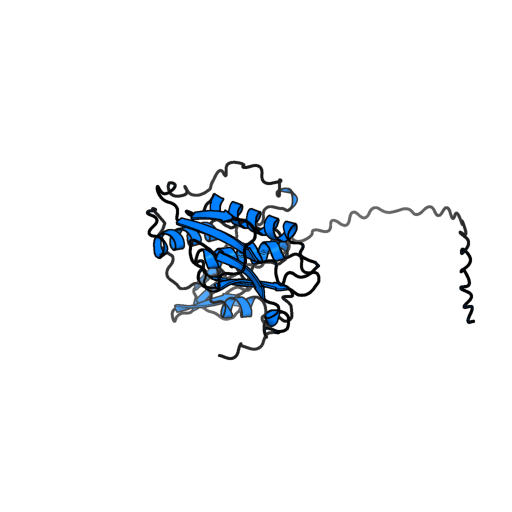 ? 1.867 0.016 3.501 1.00 95.81 209 GLU A CA 1
ATOM 1550 C C . GLU A 1 209 ? 0.652 -0.672 4.139 1.00 95.81 209 GLU A C 1
ATOM 1552 O O . GLU A 1 209 ? 0.794 -1.645 4.884 1.00 95.81 209 GLU A O 1
ATOM 1557 N N . MET A 1 210 ? -0.566 -0.226 3.811 1.00 97.69 210 MET A N 1
ATOM 1558 C CA . MET A 1 210 ? -1.790 -0.912 4.227 1.00 97.69 210 MET A CA 1
ATOM 1559 C C . MET A 1 210 ? -1.898 -2.317 3.621 1.00 97.69 210 MET A C 1
ATOM 1561 O O . MET A 1 210 ? -2.358 -3.235 4.300 1.00 97.69 210 MET A O 1
ATOM 1565 N N . GLY A 1 211 ? -1.405 -2.534 2.400 1.00 96.69 211 GLY A N 1
ATOM 1566 C CA . GLY A 1 211 ? -1.261 -3.877 1.839 1.00 96.69 211 GLY A CA 1
ATOM 1567 C C . GLY A 1 211 ? -0.352 -4.770 2.692 1.00 96.69 211 GLY A C 1
ATOM 1568 O O . GLY A 1 211 ? -0.684 -5.926 2.956 1.00 96.69 211 GLY A O 1
ATOM 1569 N N . HIS A 1 212 ? 0.750 -4.246 3.231 1.00 96.00 212 HIS A N 1
ATOM 1570 C CA . HIS A 1 212 ? 1.597 -5.024 4.141 1.00 96.00 212 HIS A CA 1
ATOM 1571 C C . HIS A 1 212 ? 0.932 -5.328 5.486 1.00 96.00 212 HIS A C 1
ATOM 1573 O O . HIS A 1 212 ? 1.103 -6.430 6.015 1.00 96.00 212 HIS A O 1
ATOM 1579 N N . VAL A 1 213 ? 0.117 -4.413 6.023 1.00 95.75 213 VAL A N 1
ATOM 1580 C CA . VAL A 1 213 ? -0.728 -4.692 7.203 1.00 95.75 213 VAL A CA 1
ATOM 1581 C C . VAL A 1 213 ? -1.679 -5.861 6.936 1.00 95.75 213 VAL A C 1
ATOM 1583 O O . VAL A 1 213 ? -1.856 -6.720 7.798 1.00 95.75 213 VAL A O 1
ATOM 1586 N N . LEU A 1 214 ? -2.235 -5.934 5.724 1.00 95.25 214 LEU A N 1
ATOM 1587 C CA . LEU A 1 214 ? -3.099 -7.026 5.263 1.00 95.25 214 LEU A CA 1
ATOM 1588 C C . LEU A 1 214 ? -2.338 -8.332 4.965 1.00 95.25 214 LEU A C 1
ATOM 1590 O O . LEU A 1 214 ? -2.954 -9.347 4.642 1.00 95.25 214 LEU A O 1
ATOM 1594 N N . GLY A 1 215 ? -1.008 -8.333 5.091 1.00 92.94 215 GLY A N 1
ATOM 1595 C CA . GLY A 1 215 ? -0.156 -9.503 4.896 1.00 92.94 215 GLY A CA 1
ATOM 1596 C C . GLY A 1 215 ? 0.294 -9.729 3.453 1.00 92.94 215 GLY A C 1
ATOM 1597 O O . GLY A 1 215 ? 0.819 -10.807 3.154 1.00 92.94 215 GLY A O 1
ATOM 1598 N N . LEU A 1 216 ? 0.108 -8.748 2.562 1.00 93.69 216 LEU A N 1
ATOM 1599 C CA . LEU A 1 216 ? 0.621 -8.819 1.198 1.00 93.69 216 LEU A CA 1
ATOM 1600 C C . LEU A 1 216 ? 2.135 -8.608 1.196 1.00 93.69 216 LEU A C 1
ATOM 1602 O O . LEU A 1 216 ? 2.691 -7.782 1.923 1.00 93.69 216 LEU A O 1
ATOM 1606 N N . ARG A 1 217 ? 2.799 -9.355 0.321 1.00 91.12 217 ARG A N 1
ATOM 1607 C CA . ARG A 1 217 ? 4.169 -9.072 -0.104 1.00 91.12 217 ARG A CA 1
ATOM 1608 C C . ARG A 1 217 ? 4.135 -8.161 -1.324 1.00 91.12 217 ARG A C 1
ATOM 1610 O O . ARG A 1 217 ? 3.073 -7.962 -1.912 1.00 91.12 217 ARG A O 1
ATOM 1617 N N . HIS A 1 218 ? 5.294 -7.652 -1.719 1.00 91.69 218 HIS A N 1
ATOM 1618 C CA . HIS A 1 218 ? 5.399 -6.965 -2.993 1.00 91.69 218 HIS A CA 1
ATOM 1619 C C . HIS A 1 218 ? 5.046 -7.883 -4.169 1.00 91.69 218 HIS A C 1
ATOM 1621 O O . HIS A 1 218 ? 5.295 -9.090 -4.123 1.00 91.69 218 HIS A O 1
ATOM 1627 N N . ILE A 1 219 ? 4.469 -7.292 -5.216 1.00 90.19 219 ILE A N 1
ATOM 1628 C CA . ILE A 1 219 ? 4.015 -7.983 -6.431 1.00 90.19 219 ILE A CA 1
ATOM 1629 C C . ILE A 1 219 ? 4.689 -7.301 -7.621 1.00 90.19 219 ILE A C 1
ATOM 1631 O O . ILE A 1 219 ? 4.090 -6.499 -8.336 1.00 90.19 219 ILE A O 1
ATOM 1635 N N . HIS A 1 220 ? 5.984 -7.554 -7.799 1.00 87.56 220 HIS A N 1
ATOM 1636 C CA . HIS A 1 220 ? 6.779 -6.833 -8.800 1.00 87.56 220 HIS A CA 1
ATOM 1637 C C . HIS A 1 220 ? 6.533 -7.315 -10.230 1.00 87.56 220 HIS A C 1
ATOM 1639 O O . HIS A 1 220 ? 6.872 -6.611 -11.178 1.00 87.56 220 HIS A O 1
ATOM 1645 N N . GLU A 1 221 ? 5.909 -8.481 -10.408 1.00 81.75 221 GLU A N 1
ATOM 1646 C CA . GLU A 1 221 ? 5.514 -8.982 -11.725 1.00 81.75 221 GLU A CA 1
ATOM 1647 C C . GLU A 1 221 ? 4.453 -8.087 -12.361 1.00 81.75 221 GLU A C 1
ATOM 1649 O O . GLU A 1 221 ? 4.445 -7.933 -13.579 1.00 81.75 221 GLU A O 1
ATOM 1654 N N . ASP A 1 222 ? 3.593 -7.461 -11.553 1.00 85.44 222 ASP A N 1
ATOM 1655 C CA . ASP A 1 222 ? 2.598 -6.501 -12.015 1.00 85.44 222 ASP A CA 1
ATOM 1656 C C . ASP A 1 222 ? 3.071 -5.067 -11.744 1.00 85.44 222 ASP A C 1
ATOM 1658 O O . ASP A 1 222 ? 2.956 -4.548 -10.638 1.00 85.44 222 ASP A O 1
ATOM 1662 N N . ARG A 1 223 ? 3.557 -4.363 -12.772 1.00 85.94 223 ARG A N 1
ATOM 1663 C CA . ARG A 1 223 ? 3.966 -2.949 -12.650 1.00 85.94 223 ARG A CA 1
ATOM 1664 C C . ARG A 1 223 ? 2.792 -2.008 -12.359 1.00 85.94 223 ARG A C 1
ATOM 1666 O O . ARG A 1 223 ? 3.004 -0.831 -12.099 1.00 85.94 223 ARG A O 1
ATOM 1673 N N . ARG A 1 224 ? 1.548 -2.483 -12.412 1.00 86.12 224 ARG A N 1
ATOM 1674 C CA . ARG A 1 224 ? 0.363 -1.726 -11.990 1.00 86.12 224 ARG A CA 1
ATOM 1675 C C . ARG A 1 224 ? -0.114 -2.085 -10.609 1.00 86.12 224 ARG A C 1
ATOM 1677 O O . ARG A 1 224 ? -1.053 -1.446 -10.142 1.00 86.12 224 ARG A O 1
ATOM 1684 N N . SER A 1 225 ? 0.483 -3.076 -9.966 1.00 91.94 225 SER A N 1
ATOM 1685 C CA . SER A 1 225 ? 0.164 -3.374 -8.584 1.00 91.94 225 SER A CA 1
ATOM 1686 C C . SER A 1 225 ? 0.505 -2.162 -7.717 1.00 91.94 225 SER A C 1
ATOM 1688 O O . SER A 1 225 ? 1.513 -1.475 -7.932 1.00 91.94 225 SER A O 1
ATOM 1690 N N . VAL A 1 226 ? -0.353 -1.862 -6.740 1.00 93.38 226 VAL A N 1
ATOM 1691 C CA . VAL A 1 226 ? -0.005 -0.873 -5.708 1.00 93.38 226 VAL A CA 1
ATOM 1692 C C . VAL A 1 226 ? 1.146 -1.376 -4.838 1.00 93.38 226 VAL A C 1
ATOM 1694 O O . VAL A 1 226 ? 1.880 -0.563 -4.297 1.00 93.38 226 VAL A O 1
ATOM 1697 N N . MET A 1 227 ? 1.363 -2.694 -4.797 1.00 93.88 227 MET A N 1
ATOM 1698 C CA . MET A 1 227 ? 2.431 -3.393 -4.080 1.00 93.88 227 MET A CA 1
ATOM 1699 C C . MET A 1 227 ? 3.728 -3.558 -4.894 1.00 93.88 227 MET A C 1
ATOM 1701 O O . MET A 1 227 ? 4.610 -4.306 -4.480 1.00 93.88 227 MET A O 1
ATOM 1705 N N . SER A 1 228 ? 3.876 -2.912 -6.054 1.00 90.00 228 SER A N 1
ATOM 1706 C CA . SER A 1 228 ? 5.064 -3.056 -6.911 1.00 90.00 228 SER A CA 1
ATOM 1707 C C . SER A 1 228 ? 6.029 -1.883 -6.772 1.00 90.00 228 SER A C 1
ATOM 1709 O O . SER A 1 228 ? 5.646 -0.729 -6.968 1.00 90.00 228 SER A O 1
ATOM 1711 N N . TYR A 1 229 ? 7.316 -2.163 -6.551 1.00 81.75 229 TYR A N 1
ATOM 1712 C CA . TYR A 1 229 ? 8.360 -1.138 -6.677 1.00 81.75 229 TYR A CA 1
ATOM 1713 C C . TYR A 1 229 ? 8.572 -0.726 -8.125 1.00 81.75 229 TYR A C 1
ATOM 1715 O O . TYR A 1 229 ? 8.935 0.419 -8.387 1.00 81.75 229 TYR A O 1
ATOM 1723 N N . LEU A 1 230 ? 8.304 -1.623 -9.074 1.00 82.50 230 LEU A N 1
ATOM 1724 C CA . LEU A 1 230 ? 8.421 -1.350 -10.504 1.00 82.50 230 LEU A CA 1
ATOM 1725 C C . LEU A 1 230 ? 7.266 -0.511 -11.058 1.00 82.50 230 LEU A C 1
ATOM 1727 O O . LEU A 1 230 ? 7.240 -0.245 -12.268 1.00 82.50 230 LEU A O 1
ATOM 1731 N N . ARG A 1 231 ? 6.332 -0.091 -10.191 1.00 83.44 231 ARG A N 1
ATOM 1732 C CA . ARG A 1 231 ? 5.270 0.835 -10.554 1.00 83.44 231 ARG A CA 1
ATOM 1733 C C . ARG A 1 231 ? 5.857 2.121 -11.110 1.00 83.44 231 ARG A C 1
ATOM 1735 O O . ARG A 1 231 ? 6.706 2.768 -10.490 1.00 83.44 231 ARG A O 1
ATOM 1742 N N . ASP A 1 232 ? 5.389 2.449 -12.304 1.00 77.19 232 ASP A N 1
ATOM 1743 C CA . ASP A 1 232 ? 5.757 3.656 -13.025 1.00 77.19 232 ASP A CA 1
ATOM 1744 C C . ASP A 1 232 ? 5.211 4.898 -12.300 1.00 77.19 232 ASP A C 1
ATOM 1746 O O . ASP A 1 232 ? 4.108 4.883 -11.745 1.00 77.19 232 ASP A O 1
ATOM 1750 N N . GLU A 1 233 ? 6.006 5.968 -12.271 1.00 75.88 233 GLU A N 1
ATOM 1751 C CA . GLU A 1 233 ? 5.701 7.173 -11.496 1.00 75.88 233 GLU A CA 1
ATOM 1752 C C . GLU A 1 233 ? 4.416 7.868 -11.958 1.00 75.88 233 GLU A C 1
ATOM 1754 O O . GLU A 1 233 ? 3.648 8.355 -11.130 1.00 75.88 233 GLU A O 1
ATOM 1759 N N . SER A 1 234 ? 4.085 7.788 -13.250 1.00 75.31 234 SER A N 1
ATOM 1760 C CA . SER A 1 234 ? 2.838 8.337 -13.805 1.00 75.31 234 SER A CA 1
ATOM 1761 C C . SER A 1 234 ? 1.563 7.668 -13.258 1.00 75.31 234 SER A C 1
ATOM 1763 O O . SER A 1 234 ? 0.451 8.190 -13.408 1.00 75.31 234 SER A O 1
ATOM 1765 N N . TRP A 1 235 ? 1.709 6.521 -12.587 1.00 73.38 235 TRP A N 1
ATOM 1766 C CA . TRP A 1 235 ? 0.624 5.752 -11.975 1.00 73.38 235 TRP A CA 1
ATOM 1767 C C . TRP A 1 235 ? 0.544 5.919 -10.464 1.00 73.38 235 TRP A C 1
ATOM 1769 O O . TRP A 1 235 ? -0.334 5.321 -9.845 1.00 73.38 235 TRP A O 1
ATOM 1779 N N . GLN A 1 236 ? 1.430 6.695 -9.841 1.00 74.50 236 GLN A N 1
ATOM 1780 C CA . GLN A 1 236 ? 1.448 6.837 -8.382 1.00 74.50 236 GLN A CA 1
ATOM 1781 C C . GLN A 1 236 ? 0.203 7.561 -7.849 1.00 74.50 236 GLN A C 1
ATOM 1783 O O . GLN A 1 236 ? -0.228 7.288 -6.738 1.00 74.50 236 GLN A O 1
ATOM 1788 N N . HIS A 1 237 ? -0.459 8.391 -8.659 1.00 81.56 237 HIS A N 1
ATOM 1789 C CA . HIS A 1 237 ? -1.750 8.991 -8.290 1.00 81.56 237 HIS A CA 1
ATOM 1790 C C . HIS A 1 237 ? -2.957 8.071 -8.535 1.00 81.56 237 HIS A C 1
ATOM 1792 O O . HIS A 1 237 ? -4.060 8.370 -8.079 1.00 81.56 237 HIS A O 1
ATOM 1798 N N . ASP A 1 238 ? -2.775 6.968 -9.267 1.00 87.25 238 ASP A N 1
ATOM 1799 C CA . ASP A 1 238 ? -3.803 5.940 -9.403 1.00 87.25 238 ASP A CA 1
ATOM 1800 C C . ASP A 1 238 ? -3.688 4.984 -8.217 1.00 87.25 238 ASP A C 1
ATOM 1802 O O . ASP A 1 238 ? -2.842 4.095 -8.189 1.00 87.25 238 ASP A O 1
ATOM 1806 N N . LEU A 1 239 ? -4.514 5.207 -7.202 1.00 91.44 239 LEU A N 1
ATOM 1807 C CA . LEU A 1 239 ? -4.468 4.433 -5.966 1.00 91.44 239 LEU A CA 1
ATOM 1808 C C . LEU A 1 239 ? -5.187 3.085 -6.080 1.00 91.44 239 LEU A C 1
ATOM 1810 O O . LEU A 1 239 ? -5.176 2.321 -5.124 1.00 91.44 239 LEU A O 1
ATOM 1814 N N . GLN A 1 240 ? -5.843 2.789 -7.203 1.00 94.25 240 GLN A N 1
ATOM 1815 C CA . GLN A 1 240 ? -6.692 1.612 -7.328 1.00 94.25 240 GLN A CA 1
ATOM 1816 C C . GLN A 1 240 ? -5.861 0.314 -7.272 1.00 94.25 240 GLN A C 1
ATOM 1818 O O . GLN A 1 240 ? -5.038 0.087 -8.167 1.00 94.25 240 GLN A O 1
ATOM 1823 N N . PRO A 1 241 ? -6.104 -0.585 -6.294 1.00 94.25 241 PRO A N 1
ATOM 1824 C CA . PRO A 1 241 ? -5.506 -1.911 -6.317 1.00 94.25 241 PRO A CA 1
ATOM 1825 C C . PRO A 1 241 ? -5.959 -2.697 -7.552 1.00 94.25 241 PRO A C 1
ATOM 1827 O O . PRO A 1 241 ? -7.106 -2.611 -8.010 1.00 94.25 241 PRO A O 1
ATOM 1830 N N . THR A 1 242 ? -5.041 -3.477 -8.104 1.00 92.56 242 THR A N 1
ATOM 1831 C CA . THR A 1 242 ? -5.276 -4.362 -9.244 1.00 92.56 242 THR A CA 1
ATOM 1832 C C . THR A 1 242 ? -6.046 -5.616 -8.835 1.00 92.56 242 THR A C 1
ATOM 1834 O O . THR A 1 242 ? -6.217 -5.939 -7.662 1.00 92.56 242 THR A O 1
ATOM 1837 N N . ALA A 1 243 ? -6.487 -6.397 -9.825 1.00 89.00 243 ALA A N 1
ATOM 1838 C CA . ALA A 1 243 ? -7.038 -7.723 -9.548 1.00 89.00 243 ALA A CA 1
ATOM 1839 C C . ALA A 1 243 ? -6.007 -8.658 -8.880 1.00 89.00 243 ALA A C 1
ATOM 1841 O O . ALA A 1 243 ? -6.398 -9.485 -8.058 1.00 89.00 243 ALA A O 1
ATOM 1842 N N . GLY A 1 244 ? -4.715 -8.512 -9.207 1.00 88.62 244 GLY A N 1
ATOM 1843 C CA . GLY A 1 244 ? -3.630 -9.258 -8.567 1.00 88.62 244 GLY A CA 1
ATOM 1844 C C . GLY A 1 244 ? -3.466 -8.893 -7.091 1.00 88.62 244 GLY A C 1
ATOM 1845 O O . GLY A 1 244 ? -3.363 -9.789 -6.254 1.00 88.62 244 GLY A O 1
ATOM 1846 N N . ASP A 1 245 ? -3.548 -7.599 -6.766 1.00 94.06 245 ASP A N 1
ATOM 1847 C CA . ASP A 1 245 ? -3.517 -7.094 -5.386 1.00 94.06 245 ASP A CA 1
ATOM 1848 C C . ASP A 1 245 ? -4.647 -7.699 -4.543 1.00 94.06 245 ASP A C 1
ATOM 1850 O O . ASP A 1 245 ? -4.407 -8.270 -3.478 1.00 94.06 245 ASP A O 1
ATOM 1854 N N . TYR A 1 246 ? -5.887 -7.649 -5.039 1.00 94.56 246 TYR A N 1
ATOM 1855 C CA . TYR A 1 246 ? -7.030 -8.216 -4.320 1.00 94.56 246 TYR A CA 1
ATOM 1856 C C . TYR A 1 246 ? -6.953 -9.735 -4.173 1.00 94.56 246 TYR A C 1
ATOM 1858 O O . TYR A 1 246 ? -7.322 -10.267 -3.126 1.00 94.56 246 TYR A O 1
ATOM 1866 N N . LEU A 1 247 ? -6.459 -10.452 -5.187 1.00 91.69 247 LEU A N 1
ATOM 1867 C CA . LEU A 1 247 ? -6.282 -11.899 -5.098 1.00 91.69 247 LEU A CA 1
ATOM 1868 C C . LEU A 1 247 ? -5.260 -12.277 -4.013 1.00 91.69 247 LEU A C 1
ATOM 1870 O O . LEU A 1 247 ? -5.542 -13.144 -3.186 1.00 91.69 247 LEU A O 1
ATOM 1874 N N . GLN A 1 248 ? -4.120 -11.582 -3.970 1.00 92.06 248 GLN A N 1
ATOM 1875 C CA . GLN A 1 248 ? -3.095 -11.765 -2.937 1.00 92.06 248 GLN A CA 1
ATOM 1876 C C . GLN A 1 248 ? -3.622 -11.404 -1.544 1.00 92.06 248 GLN A C 1
ATOM 1878 O O . GLN A 1 248 ? -3.398 -12.146 -0.587 1.00 92.06 248 GLN A O 1
ATOM 1883 N N . CYS A 1 249 ? -4.401 -10.324 -1.437 1.00 94.69 249 CYS A N 1
ATOM 1884 C CA . CYS A 1 249 ? -5.086 -9.965 -0.198 1.00 94.69 249 CYS A CA 1
ATOM 1885 C C . CYS A 1 249 ? -6.014 -11.081 0.283 1.00 94.69 249 CYS A C 1
ATOM 1887 O O . CYS A 1 249 ? -5.974 -11.476 1.445 1.00 94.69 249 CYS A O 1
ATOM 1889 N N . ASN A 1 250 ? -6.800 -11.662 -0.618 1.00 93.12 250 ASN A N 1
ATOM 1890 C CA . ASN A 1 250 ? -7.716 -12.744 -0.285 1.00 93.12 250 ASN A CA 1
ATOM 1891 C C . ASN A 1 250 ? -6.985 -14.041 0.115 1.00 93.12 250 ASN A C 1
ATOM 1893 O O . ASN A 1 250 ? -7.407 -14.697 1.071 1.00 93.12 250 ASN A O 1
ATOM 1897 N N . TRP A 1 251 ? -5.848 -14.381 -0.511 1.00 91.94 251 TRP A N 1
ATOM 1898 C CA . TRP A 1 251 ? -4.987 -15.464 -0.007 1.00 91.94 251 TRP A CA 1
ATOM 1899 C C . TRP A 1 251 ? -4.465 -15.166 1.399 1.00 91.94 251 TRP A C 1
ATOM 1901 O O . TRP A 1 251 ? -4.504 -16.053 2.255 1.00 91.94 251 TRP A O 1
ATOM 1911 N N . ALA A 1 252 ? -4.037 -13.930 1.672 1.00 92.50 252 ALA A N 1
ATOM 1912 C CA . ALA A 1 252 ? -3.598 -13.524 3.003 1.00 92.50 252 ALA A CA 1
ATOM 1913 C C . ALA A 1 252 ? -4.734 -13.638 4.037 1.00 92.50 252 ALA A C 1
ATOM 1915 O O . ALA A 1 252 ? -4.527 -14.203 5.111 1.00 92.50 252 ALA A O 1
ATOM 1916 N N . MET A 1 253 ? -5.955 -13.212 3.694 1.00 92.00 253 MET A N 1
ATOM 1917 C CA . MET A 1 253 ? -7.135 -13.354 4.556 1.00 92.00 253 MET A CA 1
ATOM 1918 C C . MET A 1 253 ? -7.462 -14.821 4.851 1.00 92.00 253 MET A C 1
ATOM 1920 O O . MET A 1 253 ? -7.689 -15.191 6.004 1.00 92.00 253 MET A O 1
ATOM 1924 N N . LYS A 1 254 ? -7.425 -15.691 3.837 1.00 90.25 254 LYS A N 1
ATOM 1925 C CA . LYS A 1 254 ? -7.616 -17.133 4.029 1.00 90.25 254 LYS A CA 1
ATOM 1926 C C . LYS A 1 254 ? -6.543 -17.731 4.941 1.00 90.25 254 LYS A C 1
ATOM 1928 O O . LYS A 1 254 ? -6.859 -18.487 5.855 1.00 90.25 254 LYS A O 1
ATOM 1933 N N . LYS A 1 255 ? -5.278 -17.384 4.702 1.00 90.25 255 LYS A N 1
ATOM 1934 C CA . LYS A 1 255 ? -4.119 -17.966 5.385 1.00 90.25 255 LYS A CA 1
ATOM 1935 C C . LYS A 1 255 ? -3.977 -17.510 6.837 1.00 90.25 255 LYS A C 1
ATOM 1937 O O . LYS A 1 255 ? -3.723 -18.342 7.700 1.00 90.25 255 LYS A O 1
ATOM 1942 N N . TYR A 1 256 ? -4.091 -16.210 7.097 1.00 87.75 256 TYR A N 1
ATOM 1943 C CA . TYR A 1 256 ? -3.793 -15.632 8.411 1.00 87.75 256 TYR A CA 1
ATOM 1944 C C . TYR A 1 256 ? -5.035 -15.438 9.280 1.00 87.75 256 TYR A C 1
ATOM 1946 O O . TYR A 1 256 ? -4.921 -15.447 10.501 1.00 87.75 256 TYR A O 1
ATOM 1954 N N . TYR A 1 257 ? -6.214 -15.306 8.667 1.00 86.81 257 TYR A N 1
ATOM 1955 C CA . TYR A 1 257 ? -7.467 -15.028 9.375 1.00 86.81 257 TYR A CA 1
ATOM 1956 C C . TYR A 1 257 ? -8.502 -16.153 9.238 1.00 86.81 257 TYR A C 1
ATOM 1958 O O . TYR A 1 257 ? -9.610 -16.034 9.757 1.00 86.81 257 TYR A O 1
ATOM 1966 N N . GLY A 1 258 ? -8.164 -17.249 8.546 1.00 89.06 258 GLY A N 1
ATOM 1967 C CA . GLY A 1 258 ? -9.036 -18.418 8.412 1.00 89.06 258 GLY A CA 1
ATOM 1968 C C . GLY A 1 258 ? -10.346 -18.127 7.678 1.00 89.06 258 GLY A C 1
ATOM 1969 O O . GLY A 1 258 ? -11.341 -18.819 7.898 1.00 89.06 258 GLY A O 1
ATOM 1970 N N . ILE A 1 259 ? -10.379 -17.086 6.840 1.00 87.50 259 ILE A N 1
ATOM 1971 C CA . ILE A 1 259 ? -11.578 -16.741 6.081 1.00 87.50 259 ILE A CA 1
ATOM 1972 C C . ILE A 1 259 ? -11.803 -17.800 5.000 1.00 87.50 259 ILE A C 1
ATOM 1974 O O . ILE A 1 259 ? -10.981 -17.976 4.099 1.00 87.50 259 ILE A O 1
ATOM 1978 N N . ASP A 1 260 ? -12.927 -18.506 5.100 1.00 88.44 260 ASP A N 1
ATOM 1979 C CA . ASP A 1 260 ? -13.283 -19.555 4.152 1.00 88.44 260 ASP A CA 1
ATOM 1980 C C . ASP A 1 260 ? -13.707 -18.954 2.808 1.00 88.44 260 ASP A C 1
ATOM 1982 O O . ASP A 1 260 ? -14.695 -18.221 2.708 1.00 88.44 260 ASP A O 1
ATOM 1986 N N . MET A 1 261 ? -12.917 -19.253 1.782 1.00 86.75 261 MET A N 1
ATOM 1987 C CA . MET A 1 261 ? -13.131 -18.808 0.414 1.00 86.75 261 MET A CA 1
ATOM 1988 C C . MET A 1 261 ? -12.490 -19.776 -0.582 1.00 86.75 261 MET A C 1
ATOM 1990 O O . MET A 1 261 ? -11.418 -20.360 -0.349 1.00 86.75 261 MET A O 1
ATOM 1994 N N . VAL A 1 262 ? -13.148 -19.911 -1.730 1.00 87.38 262 VAL A N 1
ATOM 1995 C CA . VAL A 1 262 ? -12.626 -20.640 -2.885 1.00 87.38 262 VAL A CA 1
ATOM 1996 C C . VAL A 1 262 ? -11.716 -19.688 -3.646 1.00 87.38 262 VAL A C 1
ATOM 1998 O O . VAL A 1 262 ? -12.173 -18.682 -4.170 1.00 87.38 262 VAL A O 1
ATOM 2001 N N . LEU A 1 263 ? -10.422 -19.982 -3.692 1.00 86.25 263 LEU A N 1
ATOM 2002 C CA . LEU A 1 263 ? -9.445 -19.199 -4.445 1.00 86.25 263 LEU A CA 1
ATOM 2003 C C . LEU A 1 263 ? -8.761 -20.111 -5.456 1.00 86.25 263 LEU A C 1
ATOM 2005 O O . LEU A 1 263 ? -8.655 -21.316 -5.195 1.00 86.25 263 LEU A O 1
ATOM 2009 N N . PRO A 1 264 ? -8.263 -19.564 -6.578 1.00 86.00 264 PRO A N 1
ATOM 2010 C CA . PRO A 1 264 ? -7.317 -20.305 -7.393 1.00 86.00 264 PRO A CA 1
ATOM 2011 C C . PRO A 1 264 ? -6.114 -20.740 -6.533 1.00 86.00 264 PRO A C 1
ATOM 2013 O O . PRO A 1 264 ? -5.834 -20.111 -5.501 1.00 86.00 264 PRO A O 1
ATOM 2016 N N . PRO A 1 265 ? -5.405 -21.813 -6.929 1.00 84.88 265 PRO A N 1
ATOM 2017 C CA . PRO A 1 265 ? -4.178 -22.222 -6.259 1.00 84.88 265 PRO A CA 1
ATOM 2018 C C . PRO A 1 265 ? -3.213 -21.042 -6.119 1.00 84.88 265 PRO A C 1
ATOM 2020 O O . PRO A 1 265 ? -3.028 -20.281 -7.070 1.00 84.88 265 PRO A O 1
ATOM 2023 N N . GLU A 1 266 ? -2.610 -20.896 -4.938 1.00 81.12 266 GLU A N 1
ATOM 2024 C CA . GLU A 1 266 ? -1.572 -19.887 -4.722 1.00 81.12 266 GLU A CA 1
ATOM 2025 C C . GLU A 1 266 ? -0.404 -20.175 -5.686 1.00 81.12 266 GLU A C 1
ATOM 2027 O O . GLU A 1 266 ? 0.045 -21.326 -5.770 1.00 81.12 266 GLU A O 1
ATOM 2032 N N . PRO A 1 267 ? 0.078 -19.184 -6.457 1.00 75.19 267 PRO A N 1
ATOM 2033 C CA . PRO A 1 267 ? 1.180 -19.370 -7.378 1.00 75.19 267 PRO A CA 1
ATOM 2034 C C . PRO A 1 267 ? 2.398 -19.845 -6.592 1.00 75.19 267 PRO A C 1
ATOM 2036 O O . PRO A 1 267 ? 2.704 -19.347 -5.507 1.00 75.19 267 PRO A O 1
ATOM 2039 N N . ALA A 1 268 ? 3.106 -20.831 -7.142 1.00 68.75 268 ALA A N 1
ATOM 2040 C CA . ALA A 1 268 ? 4.331 -21.330 -6.537 1.00 68.75 268 ALA A CA 1
ATOM 2041 C C . ALA A 1 268 ? 5.297 -20.154 -6.293 1.00 68.75 268 ALA A C 1
ATOM 2043 O O . ALA A 1 268 ? 5.527 -19.357 -7.197 1.00 68.75 268 ALA A O 1
ATOM 2044 N N . LYS A 1 269 ? 5.846 -20.071 -5.071 1.00 61.50 269 LYS A N 1
ATOM 2045 C CA . LYS A 1 269 ? 6.602 -18.970 -4.422 1.00 61.50 269 LYS A CA 1
ATOM 2046 C C . LYS A 1 269 ? 7.764 -18.277 -5.180 1.00 61.50 269 LYS A C 1
ATOM 2048 O O . LYS A 1 269 ? 8.551 -17.582 -4.545 1.00 61.50 269 LYS A O 1
ATOM 2053 N N . ARG A 1 270 ? 7.933 -18.420 -6.492 1.00 60.25 270 ARG A N 1
ATOM 2054 C CA . ARG A 1 270 ? 9.004 -17.772 -7.270 1.00 60.25 270 ARG A CA 1
ATOM 2055 C C . ARG A 1 270 ? 8.528 -16.482 -7.932 1.00 60.25 270 ARG A C 1
ATOM 2057 O O . ARG A 1 270 ? 8.549 -16.371 -9.158 1.00 60.25 270 ARG A O 1
ATOM 2064 N N . GLY A 1 271 ? 8.103 -15.539 -7.097 1.00 69.81 271 GLY A N 1
ATOM 2065 C CA . GLY A 1 271 ? 8.017 -14.145 -7.508 1.00 69.81 271 GLY A CA 1
ATOM 2066 C C . GLY A 1 271 ? 9.393 -13.474 -7.495 1.00 69.81 271 GLY A C 1
ATOM 2067 O O . GLY A 1 271 ? 10.334 -13.992 -6.891 1.00 69.81 271 GLY A O 1
ATOM 2068 N N . MET A 1 272 ? 9.516 -12.348 -8.183 1.00 81.94 272 MET A N 1
ATOM 2069 C CA . MET A 1 272 ? 10.660 -11.452 -8.144 1.00 81.94 272 MET A CA 1
ATOM 2070 C C . MET A 1 272 ? 10.863 -10.931 -6.718 1.00 81.94 272 MET A C 1
ATOM 2072 O O . MET A 1 272 ? 9.928 -10.485 -6.055 1.00 81.94 272 MET A O 1
ATOM 2076 N N . SER A 1 273 ? 12.099 -10.990 -6.241 1.00 83.06 273 SER A N 1
ATOM 2077 C CA . SER A 1 273 ? 12.502 -10.416 -4.960 1.00 83.06 273 SER A CA 1
ATOM 2078 C C . SER A 1 273 ? 12.641 -8.895 -5.031 1.00 83.06 273 SER A C 1
ATOM 2080 O O . SER A 1 273 ? 12.878 -8.318 -6.092 1.00 83.06 273 SER A O 1
ATOM 2082 N N . ASP A 1 274 ? 12.600 -8.239 -3.874 1.00 82.06 274 ASP A N 1
ATOM 2083 C CA . ASP A 1 274 ? 12.813 -6.791 -3.768 1.00 82.06 274 ASP A CA 1
ATOM 2084 C C . ASP A 1 274 ? 14.180 -6.368 -4.318 1.00 82.06 274 ASP A C 1
ATOM 2086 O O . ASP A 1 274 ? 14.287 -5.365 -5.018 1.00 82.06 274 ASP A O 1
ATOM 2090 N N . GLN A 1 275 ? 15.227 -7.167 -4.08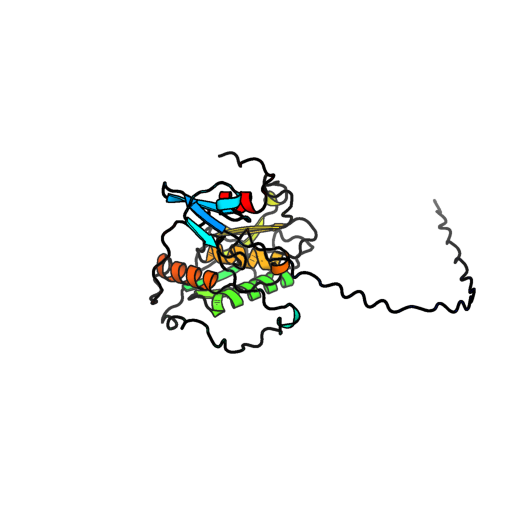4 1.00 79.12 275 GLN A N 1
ATOM 2091 C CA . GLN A 1 275 ? 16.558 -6.911 -4.644 1.00 79.12 275 GLN A CA 1
ATOM 2092 C C . GLN A 1 275 ? 16.597 -7.020 -6.172 1.00 79.12 275 GLN A C 1
ATOM 2094 O O . GLN A 1 275 ? 17.386 -6.334 -6.818 1.00 79.12 275 GLN A O 1
ATOM 2099 N N . GLU A 1 276 ? 15.803 -7.903 -6.774 1.00 81.25 276 GLU A N 1
ATOM 2100 C CA . GLU A 1 276 ? 15.680 -7.978 -8.234 1.00 81.25 276 GLU A CA 1
ATOM 2101 C C . GLU A 1 276 ? 14.905 -6.778 -8.776 1.00 81.25 276 GLU A C 1
ATOM 2103 O O . GLU A 1 276 ? 15.381 -6.130 -9.705 1.00 81.25 276 GLU A O 1
ATOM 2108 N N . ALA A 1 277 ? 13.787 -6.411 -8.147 1.00 83.38 277 ALA A N 1
ATOM 2109 C CA . ALA A 1 277 ? 13.002 -5.243 -8.537 1.00 83.38 277 ALA A CA 1
ATOM 2110 C C . ALA A 1 277 ? 13.813 -3.942 -8.448 1.00 83.38 277 ALA A C 1
ATOM 2112 O O . ALA A 1 277 ? 13.814 -3.139 -9.379 1.00 83.38 277 ALA A O 1
ATOM 2113 N N . VAL A 1 278 ? 14.567 -3.750 -7.363 1.00 79.62 278 VAL A N 1
ATOM 2114 C CA . VAL A 1 278 ? 15.445 -2.584 -7.197 1.00 79.62 278 VAL A CA 1
ATOM 2115 C C . VAL A 1 278 ? 16.494 -2.527 -8.305 1.00 79.62 278 VAL A C 1
ATOM 2117 O O . VAL A 1 278 ? 16.674 -1.467 -8.897 1.00 79.62 278 VAL A O 1
ATOM 2120 N N . ARG A 1 279 ? 17.132 -3.655 -8.647 1.00 80.38 279 ARG A N 1
ATOM 2121 C CA . ARG A 1 279 ? 18.125 -3.710 -9.735 1.00 80.38 279 ARG A CA 1
ATOM 2122 C C . ARG A 1 279 ? 17.531 -3.374 -11.101 1.00 80.38 279 ARG A C 1
ATOM 2124 O O . ARG A 1 279 ? 18.189 -2.725 -11.900 1.00 80.38 279 ARG A O 1
ATOM 2131 N N . ILE A 1 280 ? 16.293 -3.785 -11.368 1.00 80.31 280 ILE A N 1
ATOM 2132 C CA . ILE A 1 280 ? 15.603 -3.461 -12.627 1.00 80.31 280 ILE A CA 1
ATOM 2133 C C . ILE A 1 280 ? 15.238 -1.979 -12.685 1.00 80.31 280 ILE A C 1
ATOM 2135 O O . ILE A 1 280 ? 15.367 -1.352 -13.734 1.00 80.31 280 ILE A O 1
ATOM 2139 N N . LYS A 1 281 ? 14.761 -1.417 -11.569 1.00 78.81 281 LYS A N 1
ATOM 2140 C CA . LYS A 1 281 ? 14.367 -0.007 -11.500 1.00 78.81 281 LYS A CA 1
ATOM 2141 C C . LYS A 1 281 ? 15.568 0.934 -11.558 1.00 78.81 281 LYS A C 1
ATOM 2143 O O . LYS A 1 281 ? 15.459 2.027 -12.102 1.00 78.81 281 LYS A O 1
ATOM 2148 N N . TYR A 1 282 ? 16.691 0.497 -11.001 1.00 79.25 282 TYR A N 1
ATOM 2149 C CA . TYR A 1 282 ? 17.895 1.292 -10.816 1.00 79.25 282 TYR A CA 1
ATOM 2150 C C . TYR A 1 282 ? 19.137 0.478 -11.203 1.00 79.25 282 TYR A C 1
ATOM 2152 O O . TYR A 1 282 ? 19.879 0.023 -10.326 1.00 79.25 282 TYR A O 1
ATOM 2160 N N . PRO A 1 283 ? 19.366 0.270 -12.509 1.00 77.19 283 PRO A N 1
ATOM 2161 C CA . PRO A 1 283 ? 20.444 -0.591 -12.990 1.00 77.19 283 PRO A CA 1
ATOM 2162 C C . PRO A 1 283 ? 21.843 -0.089 -12.607 1.00 77.19 283 PRO A C 1
ATOM 2164 O O . PRO A 1 283 ? 22.760 -0.896 -12.484 1.00 77.19 283 PRO A O 1
ATOM 2167 N N . ASP A 1 284 ? 21.996 1.217 -12.369 1.00 79.75 284 ASP A N 1
ATOM 2168 C CA . ASP A 1 284 ? 23.285 1.852 -12.072 1.00 79.75 284 ASP A CA 1
ATOM 2169 C C . ASP A 1 284 ? 23.671 1.815 -10.584 1.00 79.75 284 ASP A C 1
ATOM 2171 O O . ASP A 1 284 ? 24.757 2.261 -10.206 1.00 79.75 284 ASP A O 1
ATOM 2175 N N . LEU A 1 285 ? 22.796 1.309 -9.707 1.00 70.12 285 LEU A N 1
ATOM 2176 C CA . LEU A 1 285 ? 23.110 1.229 -8.285 1.00 70.12 285 LEU A CA 1
ATOM 2177 C C . LEU A 1 285 ? 24.080 0.083 -7.984 1.00 70.12 285 LEU A C 1
ATOM 2179 O O . LEU A 1 285 ? 23.908 -1.029 -8.495 1.00 70.12 285 LEU A O 1
ATOM 2183 N N . PRO A 1 286 ? 25.052 0.296 -7.078 1.00 73.12 286 PRO A N 1
ATOM 2184 C CA . PRO A 1 286 ? 25.901 -0.786 -6.612 1.00 73.12 286 PRO A CA 1
ATOM 2185 C C . PRO A 1 286 ? 25.056 -1.870 -5.918 1.00 73.12 286 PRO A C 1
ATOM 2187 O O . PRO A 1 286 ? 24.030 -1.563 -5.299 1.00 73.12 286 PRO A O 1
ATOM 2190 N N . PRO A 1 287 ? 25.474 -3.147 -5.984 1.00 69.81 287 PRO A N 1
ATOM 2191 C CA . PRO A 1 287 ? 24.773 -4.226 -5.302 1.00 69.81 287 PRO A CA 1
ATOM 2192 C C . PRO A 1 287 ? 24.674 -3.931 -3.801 1.00 69.81 287 PRO A C 1
ATOM 2194 O O . PRO A 1 287 ? 25.663 -3.565 -3.166 1.00 69.81 287 PRO A O 1
ATOM 2197 N N . MET A 1 288 ? 23.474 -4.091 -3.233 1.00 59.34 288 MET A N 1
ATOM 2198 C CA . MET A 1 288 ? 23.260 -3.866 -1.802 1.00 59.34 288 MET A CA 1
ATOM 2199 C C . MET A 1 288 ? 24.121 -4.838 -0.989 1.00 59.34 288 MET A C 1
ATOM 2201 O O . MET A 1 288 ? 24.110 -6.046 -1.247 1.00 59.34 288 MET A O 1
ATOM 2205 N N . ALA A 1 289 ? 24.876 -4.302 -0.025 1.00 61.69 289 ALA A N 1
ATOM 2206 C CA . ALA A 1 289 ? 25.626 -5.111 0.927 1.00 61.69 289 ALA A CA 1
ATOM 2207 C C . ALA A 1 289 ? 24.659 -6.054 1.663 1.00 61.69 289 ALA A C 1
ATOM 2209 O O . ALA A 1 289 ? 23.552 -5.647 2.022 1.00 61.69 289 ALA A O 1
ATOM 2210 N N . LYS A 1 290 ? 25.058 -7.322 1.799 1.00 51.19 290 LYS A N 1
ATOM 2211 C CA . LYS A 1 290 ? 24.275 -8.354 2.488 1.00 51.19 290 LYS A CA 1
ATOM 2212 C C . LYS A 1 290 ? 24.331 -8.188 3.997 1.00 51.19 290 LYS A C 1
ATOM 2214 O O . LYS A 1 290 ? 25.413 -7.801 4.491 1.00 51.19 290 LYS A O 1
#

InterPro domains:
  IPR024079 Metallopeptidase, catalytic domain superfamily [G3DSA:3.40.390.10] (111-261)
  IPR025392 Domain of unknown function DUF4124 [PF13511] (29-100)
  IPR032534 EcxA, zinc-binding [PF16313] (200-261)

Sequence (290 aa):
MGNRHFTRPNPMELSTELSSGLRLVALSAALVIAAPGAAGELFRCVEADGKVTYSNSTCSAIGNAGKESAIAYPAAPPPSARRPATVAARAGRAPMPAAPKRKAVIRLFYDPTDAPIEHPVEKVESMIRQAVSLWTSECAVYLEYAGTAPRVARGSPEAVSVFWLPALAGIRHPAHDAFLMGGYGSLHSGIALHTRKGDDRLAFVIMHEMGHVLGLRHIHEDRRSVMSYLRDESWQHDLQPTAGDYLQCNWAMKKYYGIDMVLPPEPAKRGMSDQEAVRIKYPDLPPMAK